Protein AF-A0AA35XWM4-F1 (afdb_monomer)

Secondary structure (DSSP, 8-state):
--SEEEEEEEEEEEEEE---TT-SEEEEEEEEEEEEEEEE-S----SPEEPEES-S---TT--S-EEEEEEEEEEEEGGGHHHHHHHHHSSS-EEEEEEEEPPTT---S-TTS-SS--TT--SEEEEEEE--HHHHHHHHHH-SSEEEEEE--HHHHHHHHHHHHHH---------------GGG-------GGG--TT-------------------------------

Mean predicted aligned error: 16.05 Å

Solvent-accessible surface area (backbone atoms only — not comparable to full-atom values): 15043 Å² total; per-residue (Å²): 128,74,59,19,38,33,36,29,34,36,42,30,36,31,57,40,80,42,103,46,101,89,40,71,58,46,83,42,81,72,49,75,46,79,63,62,66,47,82,35,88,73,82,65,88,86,65,68,38,68,42,42,63,73,62,96,71,86,50,94,80,66,91,70,76,58,41,27,36,38,78,51,63,33,80,45,46,49,91,50,20,58,42,41,46,50,28,67,69,39,99,71,30,43,36,36,39,36,32,32,69,57,65,90,84,64,86,82,71,75,95,80,74,70,100,76,62,78,86,77,58,59,66,41,28,44,60,48,56,43,56,39,62,68,66,49,49,61,45,63,74,67,65,74,52,51,76,45,80,40,78,52,50,67,74,60,36,57,49,50,50,55,48,25,72,73,48,43,69,88,72,80,84,73,78,80,75,78,77,79,70,80,71,80,83,61,88,67,79,81,66,70,79,84,72,76,58,98,77,80,84,82,82,83,86,87,86,88,84,89,83,87,84,90,82,84,86,89,88,83,91,81,83,88,83,90,82,88,88,133

pLDDT: mean 73.65, std 22.61, range [27.77, 97.12]

Sequence (230 aa):
MDKHILYGVRVILEKQPVDNPWIDHKWAVHDLLPLTHEAGSGEFPMGYVRLAPMHREHSAEQDGFALYMADTKIDLHHAEAEAYAENMQSSDPAIYVVLRPVDDDADDMDDDEGDAAAEGLADIMLVEVSLSPYTVQDYEDCGEDQIIKMPLTGRMAEFVETFVETYFKPEKFIKRKRDRAMIDEKENRGGDQRIKGPGAKSPGAKSSGNKSPDNKSPGNNSQGLKKHYH

Foldseek 3Di:
DQQKKKWKKKWKKWWAADPDPPDGTDIDTPDIGTDDIDRDNLDDPQDWWWWAFPDPDPPVPPPDTRMTMTMDIEIDGLVCLVQLVVLLVDPFNWWKWKKAFDDPPCPPDDPPPDDPPPPSTDRMTTNDTYRGPVVVVVVVVVVRIDIDTDGCDDPNVVVSVVSSVVRPDDDDDDPDDPDPPVPVPDPPPPDDPVVPDPDDDDDDDDDDDDDDDDDDDDDDDDDDDDDDDD

Nearest PDB structures (foldseek):
  4ll4-assembly1_A  TM=3.559E-01  e=2.973E+00  Homo sapiens
  4ll1-assembly1_A  TM=4.519E-01  e=7.494E+00  Homo sapiens
  8j8v-assembly1_F  TM=2.349E-01  e=5.298E+00  Bos taurus
  4j2q-assembly1_B  TM=1.820E-01  e=3.536E+00  Bos taurus

Structure (mmCIF, N/CA/C/O backbone):
data_AF-A0AA35XWM4-F1
#
_entry.id   AF-A0AA35XWM4-F1
#
loop_
_atom_site.group_PDB
_atom_site.id
_atom_site.type_symbol
_atom_site.label_atom_id
_atom_site.label_alt_id
_atom_site.label_comp_id
_atom_site.label_asym_id
_atom_site.label_entity_id
_atom_site.label_seq_id
_atom_site.pdbx_PDB_ins_code
_atom_site.Cartn_x
_atom_site.Cartn_y
_atom_site.Cartn_z
_atom_site.occupancy
_atom_site.B_iso_or_equiv
_atom_site.auth_seq_id
_atom_site.auth_comp_id
_atom_site.auth_asym_id
_atom_site.auth_atom_id
_atom_site.pdbx_PDB_model_num
ATOM 1 N N . MET A 1 1 ? 0.306 11.619 24.022 1.00 58.00 1 MET A N 1
ATOM 2 C CA . MET A 1 1 ? -0.070 10.405 23.279 1.00 58.00 1 MET A CA 1
ATOM 3 C C . MET A 1 1 ? 0.243 10.743 21.850 1.00 58.00 1 MET A C 1
ATOM 5 O O . MET A 1 1 ? -0.323 11.715 21.354 1.00 58.00 1 MET A O 1
ATOM 9 N N . ASP A 1 2 ? 1.247 10.085 21.292 1.00 64.50 2 ASP A N 1
ATOM 10 C CA . ASP A 1 2 ? 1.709 10.390 19.943 1.00 64.50 2 ASP A CA 1
ATOM 11 C C . ASP A 1 2 ? 0.570 10.075 18.980 1.00 64.50 2 ASP A C 1
ATOM 13 O O . ASP A 1 2 ? -0.093 9.043 19.099 1.00 64.50 2 ASP A O 1
ATOM 17 N N . LYS A 1 3 ? 0.235 11.055 18.141 1.00 83.44 3 LYS A N 1
ATOM 18 C CA . LYS A 1 3 ? -0.969 10.997 17.305 1.00 83.44 3 LYS A CA 1
ATOM 19 C C . LYS A 1 3 ? -0.796 10.061 16.111 1.00 83.44 3 LYS A C 1
ATOM 21 O O . LYS A 1 3 ? -1.806 9.572 15.606 1.00 83.44 3 LYS A O 1
ATOM 26 N N . HIS A 1 4 ? 0.456 9.850 15.720 1.00 88.62 4 HIS A N 1
ATOM 27 C CA . HIS A 1 4 ? 0.887 9.118 14.544 1.00 88.62 4 HIS A CA 1
ATOM 28 C C . HIS A 1 4 ? 1.825 7.984 14.952 1.00 88.62 4 HIS A C 1
ATOM 30 O O . HIS A 1 4 ? 2.688 8.152 15.825 1.00 88.62 4 HIS A O 1
ATOM 36 N N . ILE A 1 5 ? 1.683 6.845 14.288 1.00 91.25 5 ILE A N 1
ATOM 37 C CA . ILE A 1 5 ? 2.681 5.780 14.297 1.00 91.25 5 ILE A CA 1
ATOM 38 C C . ILE A 1 5 ? 3.157 5.605 12.864 1.00 91.25 5 ILE A C 1
ATOM 40 O O . ILE A 1 5 ? 2.358 5.339 11.972 1.00 91.25 5 ILE A O 1
ATOM 44 N N . LEU A 1 6 ? 4.461 5.753 12.655 1.00 91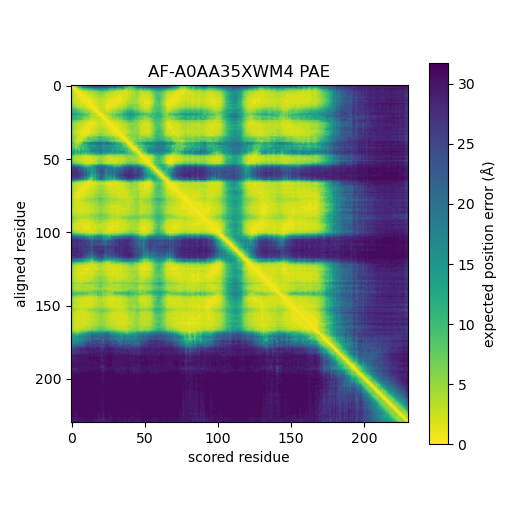.62 6 LEU A N 1
ATOM 45 C CA . LEU A 1 6 ? 5.074 5.586 11.347 1.00 91.62 6 LEU A CA 1
ATOM 46 C C . LEU A 1 6 ? 5.611 4.165 11.238 1.00 91.62 6 LEU A C 1
ATOM 48 O O . LEU A 1 6 ? 6.477 3.778 12.023 1.00 91.62 6 LEU A O 1
ATOM 52 N N . TYR A 1 7 ? 5.137 3.394 10.264 1.00 92.88 7 TYR A N 1
ATOM 53 C CA . TYR A 1 7 ? 5.643 2.053 9.988 1.00 92.88 7 TYR A CA 1
ATOM 54 C C . TYR A 1 7 ? 6.489 2.062 8.715 1.00 92.88 7 TYR A C 1
ATOM 56 O O . TYR A 1 7 ? 5.964 2.163 7.612 1.00 92.88 7 TYR A O 1
ATOM 64 N N . GLY A 1 8 ? 7.812 1.949 8.860 1.00 93.56 8 GLY A N 1
ATOM 65 C CA . GLY A 1 8 ? 8.711 1.780 7.724 1.00 93.56 8 GLY A CA 1
ATOM 66 C C . GLY A 1 8 ? 8.428 0.493 6.951 1.00 93.56 8 GLY A C 1
ATOM 67 O O . GLY A 1 8 ? 8.297 -0.581 7.543 1.00 93.56 8 GLY A O 1
ATOM 68 N N . VAL A 1 9 ? 8.391 0.599 5.629 1.00 94.88 9 VAL A N 1
ATOM 69 C CA . VAL A 1 9 ? 8.202 -0.511 4.695 1.00 94.88 9 VAL A CA 1
ATOM 70 C C . VAL A 1 9 ? 9.134 -0.348 3.499 1.00 94.88 9 VAL A C 1
ATOM 72 O O . VAL A 1 9 ? 9.451 0.767 3.085 1.00 94.88 9 VAL A O 1
ATOM 75 N N . ARG A 1 10 ? 9.561 -1.473 2.932 1.00 95.31 10 ARG A N 1
ATOM 76 C CA . ARG A 1 10 ? 10.256 -1.529 1.646 1.00 95.31 10 ARG A CA 1
ATOM 77 C C . ARG A 1 10 ? 9.353 -2.205 0.635 1.00 95.31 10 ARG A C 1
ATOM 79 O O . ARG A 1 10 ? 8.980 -3.360 0.828 1.00 95.31 10 ARG A O 1
ATOM 86 N N . VAL A 1 11 ? 9.033 -1.502 -0.440 1.00 95.75 11 VAL A N 1
ATOM 87 C CA . VAL A 1 11 ? 8.271 -2.048 -1.562 1.00 95.75 11 VAL A CA 1
ATOM 88 C C . VAL A 1 11 ? 9.258 -2.525 -2.617 1.00 95.75 11 VAL A C 1
ATOM 90 O O . VAL A 1 11 ? 10.155 -1.775 -3.003 1.00 95.75 11 VAL A O 1
ATOM 93 N N . ILE A 1 12 ? 9.104 -3.769 -3.065 1.00 95.12 12 ILE A N 1
ATOM 94 C CA . ILE A 1 12 ? 9.837 -4.339 -4.193 1.00 95.12 12 ILE A CA 1
ATOM 95 C C . ILE A 1 12 ? 8.878 -4.410 -5.375 1.00 95.12 12 ILE A C 1
ATOM 97 O O . ILE A 1 12 ? 7.816 -5.029 -5.298 1.00 95.12 12 ILE A O 1
ATOM 101 N N . LEU A 1 13 ? 9.262 -3.766 -6.467 1.00 94.50 13 LEU A N 1
ATOM 102 C CA . LEU A 1 13 ? 8.481 -3.640 -7.688 1.00 94.50 13 LEU A CA 1
ATOM 103 C C . LEU A 1 13 ? 9.189 -4.358 -8.829 1.00 94.50 13 LEU A C 1
ATOM 105 O O . LEU A 1 13 ? 10.414 -4.370 -8.914 1.00 94.50 13 LEU A O 1
ATOM 109 N N . GLU A 1 14 ? 8.402 -4.944 -9.715 1.00 92.00 14 GLU A N 1
ATOM 110 C CA . GLU A 1 14 ? 8.865 -5.683 -10.877 1.00 92.00 14 GLU A CA 1
ATOM 111 C C . GLU A 1 14 ? 8.284 -5.047 -12.138 1.00 92.00 14 GLU A C 1
ATOM 113 O O . GLU A 1 14 ? 7.061 -4.930 -12.279 1.00 92.00 14 GLU A O 1
ATOM 118 N N . LYS A 1 15 ? 9.166 -4.655 -13.061 1.00 89.69 15 LYS A N 1
ATOM 119 C CA . LYS A 1 15 ? 8.789 -4.228 -14.409 1.00 89.69 15 LYS A CA 1
ATOM 120 C C . LYS A 1 15 ? 8.629 -5.475 -15.280 1.00 89.69 15 LYS A C 1
ATOM 122 O O . LYS A 1 15 ? 9.612 -6.111 -15.663 1.00 89.69 15 LYS A O 1
ATOM 127 N N . GLN A 1 16 ? 7.380 -5.855 -15.541 1.00 88.38 16 GLN A N 1
ATOM 128 C CA . GLN A 1 16 ? 7.019 -7.073 -16.269 1.00 88.38 16 GLN A CA 1
ATOM 129 C C . GLN A 1 16 ? 6.751 -6.757 -17.743 1.00 88.38 16 GLN A C 1
ATOM 131 O O . GLN A 1 16 ? 5.877 -5.928 -18.008 1.00 88.38 16 GLN A O 1
ATOM 136 N N . PRO A 1 17 ? 7.420 -7.421 -18.704 1.00 85.50 17 PRO A N 1
ATOM 137 C CA . PRO A 1 17 ? 7.092 -7.253 -20.113 1.00 85.50 17 PRO A CA 1
ATOM 138 C C . PRO A 1 17 ? 5.664 -7.737 -20.379 1.00 85.50 17 PRO A C 1
ATOM 140 O O . PRO A 1 17 ? 5.201 -8.724 -19.794 1.00 85.50 17 PRO A O 1
ATOM 143 N N . VAL A 1 18 ? 4.959 -7.043 -21.266 1.00 87.19 18 VAL A N 1
ATOM 144 C CA . VAL A 1 18 ? 3.599 -7.411 -21.669 1.00 87.19 18 VAL A CA 1
ATOM 145 C C . VAL A 1 18 ? 3.597 -7.728 -23.157 1.00 87.19 18 VAL A C 1
ATOM 147 O O . VAL A 1 18 ? 4.076 -6.948 -23.971 1.00 87.19 18 VAL A O 1
ATOM 150 N N . ASP A 1 19 ? 3.023 -8.873 -23.525 1.00 87.19 19 ASP A N 1
ATOM 151 C CA . ASP A 1 19 ? 2.767 -9.208 -24.929 1.00 87.19 19 ASP A CA 1
ATOM 152 C C . ASP A 1 19 ? 1.529 -8.436 -25.422 1.00 87.19 19 ASP A C 1
ATOM 154 O O . ASP A 1 19 ? 0.412 -8.958 -25.482 1.00 87.19 19 ASP A O 1
ATOM 158 N N . ASN A 1 20 ? 1.702 -7.132 -25.658 1.00 88.19 20 ASN A N 1
ATOM 159 C CA . ASN A 1 20 ? 0.667 -6.228 -26.152 1.00 88.19 20 ASN A CA 1
ATOM 160 C C . ASN A 1 20 ? 1.291 -5.177 -27.091 1.00 88.19 20 ASN A C 1
ATOM 162 O O . ASN A 1 20 ? 2.284 -4.553 -26.733 1.00 88.19 20 ASN A O 1
ATOM 166 N N . PRO A 1 21 ? 0.702 -4.908 -28.271 1.00 86.69 21 PRO A N 1
ATOM 167 C CA . PRO A 1 21 ? 1.207 -3.884 -29.190 1.00 86.69 21 PRO A CA 1
ATOM 168 C C . PRO A 1 21 ? 1.181 -2.436 -28.662 1.00 86.69 21 PRO A C 1
ATOM 170 O O . PRO A 1 21 ? 1.802 -1.578 -29.282 1.00 86.69 21 PRO A O 1
ATOM 173 N N . TRP A 1 22 ? 0.452 -2.141 -27.580 1.00 88.25 22 TRP A N 1
ATOM 174 C CA . TRP A 1 22 ? 0.250 -0.772 -27.072 1.00 88.25 22 TRP A CA 1
ATOM 175 C C . TRP A 1 22 ? 0.873 -0.505 -25.701 1.00 88.25 22 TRP A C 1
ATOM 177 O O . TRP A 1 22 ? 0.874 0.636 -25.253 1.00 88.25 22 TRP A O 1
ATOM 187 N N . ILE A 1 23 ? 1.325 -1.554 -25.016 1.00 84.19 23 ILE A N 1
ATOM 188 C CA . ILE A 1 23 ? 1.869 -1.491 -23.660 1.00 84.19 23 ILE A CA 1
ATOM 189 C C . ILE A 1 23 ? 3.106 -2.376 -23.668 1.00 84.19 23 ILE A C 1
ATOM 191 O O . ILE A 1 23 ? 2.993 -3.581 -23.878 1.00 84.19 23 ILE A O 1
ATOM 195 N N . ASP A 1 24 ? 4.269 -1.777 -23.462 1.00 82.75 24 ASP A N 1
ATOM 196 C CA . ASP A 1 24 ? 5.562 -2.457 -23.447 1.00 82.75 24 ASP A CA 1
ATOM 197 C C . ASP A 1 24 ? 5.780 -3.235 -22.139 1.00 82.75 24 ASP A C 1
ATOM 199 O O . ASP A 1 24 ? 6.317 -4.347 -22.140 1.00 82.75 24 ASP A O 1
ATOM 203 N N . HIS A 1 25 ? 5.310 -2.684 -21.021 1.00 87.25 25 HIS A N 1
ATOM 204 C CA . HIS A 1 25 ? 5.445 -3.298 -19.712 1.00 87.25 25 HIS A CA 1
ATOM 205 C C . HIS A 1 25 ? 4.306 -2.919 -18.759 1.00 87.25 25 HIS A C 1
ATOM 207 O O . HIS A 1 25 ? 3.534 -1.992 -18.982 1.00 87.25 25 HIS A O 1
ATOM 213 N N . LYS A 1 26 ? 4.215 -3.650 -17.651 1.00 90.31 26 LYS A N 1
ATOM 214 C CA . LYS A 1 26 ? 3.379 -3.302 -16.503 1.00 90.31 26 LYS A CA 1
ATOM 215 C C . LYS A 1 26 ? 4.205 -3.381 -15.230 1.00 90.31 26 LYS A C 1
ATOM 217 O O . LYS A 1 26 ? 5.096 -4.223 -15.113 1.00 90.31 26 LYS A O 1
ATOM 222 N N . TRP A 1 27 ? 3.852 -2.558 -14.256 1.00 92.38 27 TRP A N 1
ATOM 223 C CA . TRP A 1 27 ? 4.425 -2.630 -12.922 1.00 92.38 27 TRP A CA 1
ATOM 224 C C . TRP A 1 27 ? 3.590 -3.538 -12.027 1.00 92.38 27 TRP A C 1
ATOM 226 O O . TRP A 1 27 ? 2.362 -3.422 -11.974 1.00 92.38 27 TRP A O 1
ATOM 236 N N . ALA A 1 28 ? 4.261 -4.451 -11.332 1.00 93.50 28 ALA A N 1
ATOM 237 C CA . ALA A 1 28 ? 3.669 -5.318 -10.324 1.00 93.50 28 ALA A CA 1
ATOM 238 C C . ALA A 1 28 ? 4.445 -5.196 -9.010 1.00 93.50 28 ALA A C 1
ATOM 240 O O . ALA A 1 28 ? 5.668 -5.067 -9.014 1.00 93.50 28 ALA A O 1
ATOM 241 N N . VAL A 1 29 ? 3.745 -5.263 -7.877 1.00 95.25 29 VAL A N 1
ATOM 242 C CA . VAL A 1 29 ? 4.405 -5.416 -6.576 1.00 95.25 29 VAL A CA 1
ATOM 243 C C . VAL A 1 29 ? 4.855 -6.867 -6.455 1.00 95.25 29 VAL A C 1
ATOM 245 O O . VAL A 1 29 ? 4.030 -7.778 -6.487 1.00 95.25 29 VAL A O 1
ATOM 248 N N . HIS A 1 30 ? 6.164 -7.067 -6.339 1.00 94.12 30 HIS A N 1
ATOM 249 C CA . HIS A 1 30 ? 6.764 -8.378 -6.123 1.00 94.12 30 HIS A CA 1
ATOM 250 C C . HIS A 1 30 ? 6.690 -8.769 -4.645 1.00 94.12 30 HIS A C 1
ATOM 252 O O . HIS A 1 30 ? 6.296 -9.885 -4.316 1.00 94.12 30 HIS A O 1
ATOM 258 N N . ASP A 1 31 ? 7.053 -7.839 -3.755 1.00 93.88 31 ASP A N 1
ATOM 259 C CA . ASP A 1 31 ? 7.009 -8.051 -2.308 1.00 93.88 31 ASP A CA 1
ATOM 260 C C . ASP A 1 31 ? 6.902 -6.720 -1.547 1.00 93.88 31 ASP A C 1
ATOM 262 O O . ASP A 1 31 ? 7.262 -5.654 -2.055 1.00 93.88 31 ASP A O 1
ATOM 266 N N . LEU A 1 32 ? 6.429 -6.788 -0.305 1.00 95.12 32 LEU A N 1
ATOM 267 C CA . LEU A 1 32 ? 6.399 -5.676 0.636 1.00 95.12 32 LEU A CA 1
ATOM 268 C C . LEU A 1 32 ? 6.975 -6.145 1.969 1.00 95.12 32 LEU A C 1
ATOM 270 O O . LEU A 1 32 ? 6.386 -6.959 2.680 1.00 95.12 32 LEU A O 1
ATOM 274 N N . LEU A 1 33 ? 8.129 -5.590 2.326 1.00 94.69 33 LEU A N 1
ATOM 275 C CA . LEU A 1 33 ? 8.880 -5.975 3.510 1.00 94.69 33 LEU A CA 1
ATOM 276 C C . LEU A 1 33 ? 8.633 -4.975 4.646 1.00 94.69 33 LEU A C 1
ATOM 278 O O . LEU A 1 33 ? 9.023 -3.808 4.530 1.00 94.69 33 LEU A O 1
ATOM 282 N N . PRO A 1 34 ? 8.044 -5.407 5.774 1.00 93.69 34 PRO A N 1
ATOM 283 C CA . PRO A 1 34 ? 7.908 -4.555 6.946 1.00 93.69 34 PRO A CA 1
ATOM 284 C C . PRO A 1 34 ? 9.275 -4.319 7.596 1.00 93.69 34 PRO A C 1
ATOM 286 O O . PRO A 1 34 ? 10.010 -5.270 7.877 1.00 93.69 34 PRO A O 1
ATOM 289 N N . LEU A 1 35 ? 9.602 -3.058 7.871 1.00 92.56 35 LEU A N 1
ATOM 290 C CA . LEU A 1 35 ? 10.830 -2.647 8.550 1.00 92.56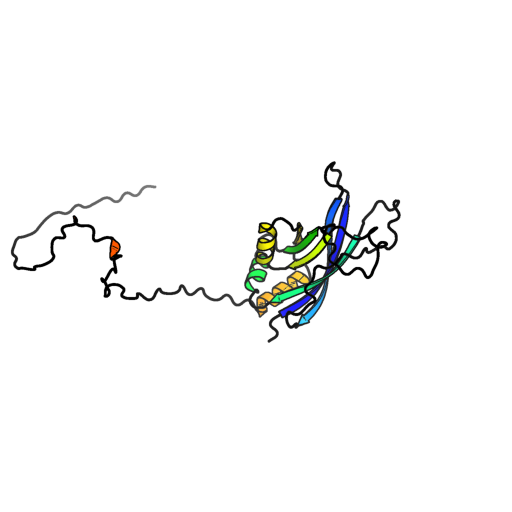 35 LEU A CA 1
ATOM 291 C C . LEU A 1 35 ? 10.534 -2.369 10.036 1.00 92.56 35 LEU A C 1
ATOM 293 O O . LEU A 1 35 ? 9.909 -3.181 10.724 1.00 92.56 35 LEU A O 1
ATOM 297 N N . THR A 1 36 ? 10.994 -1.229 10.546 1.00 89.62 36 THR A N 1
ATOM 298 C CA . THR A 1 36 ? 10.763 -0.774 11.920 1.00 89.62 36 THR A CA 1
ATOM 299 C C . THR A 1 36 ? 9.618 0.234 11.944 1.00 89.62 36 THR A C 1
ATOM 301 O O . THR A 1 36 ? 9.518 1.070 11.046 1.00 89.62 36 THR A O 1
ATOM 304 N N . HIS A 1 37 ? 8.781 0.183 12.982 1.00 86.19 37 HIS A N 1
ATOM 305 C CA . HIS A 1 37 ? 7.832 1.252 13.284 1.00 86.19 37 HIS A CA 1
ATOM 306 C C . HIS A 1 37 ? 8.303 2.082 14.479 1.00 86.19 37 HIS A C 1
ATOM 308 O O . HIS A 1 37 ? 8.945 1.568 15.396 1.00 86.19 37 HIS A O 1
ATOM 314 N N . GLU A 1 38 ? 7.960 3.363 14.474 1.00 87.31 38 GLU A N 1
ATOM 315 C CA . GLU A 1 38 ? 8.277 4.310 15.537 1.00 87.31 38 GLU A CA 1
ATOM 316 C C . GLU A 1 38 ? 7.100 5.260 15.778 1.00 87.31 38 GLU A C 1
ATOM 318 O O . GLU A 1 38 ? 6.310 5.548 14.875 1.00 87.31 38 GLU A O 1
ATOM 323 N N . ALA A 1 39 ? 6.968 5.747 17.011 1.00 85.12 39 ALA A N 1
ATOM 324 C CA . ALA A 1 39 ? 6.054 6.846 17.290 1.00 85.12 39 ALA A CA 1
ATOM 325 C C . ALA A 1 39 ? 6.581 8.107 16.593 1.00 85.12 39 ALA A C 1
ATOM 327 O O . ALA A 1 39 ? 7.761 8.439 16.723 1.00 85.12 39 ALA A O 1
ATOM 328 N N . GLY A 1 40 ? 5.716 8.792 15.848 1.00 76.44 40 GLY A N 1
ATOM 329 C CA . GLY A 1 40 ? 6.099 9.935 15.025 1.00 76.44 40 GLY A CA 1
ATOM 330 C C . GLY A 1 40 ? 5.222 11.158 15.261 1.00 76.44 40 GLY A C 1
ATOM 331 O O . GLY A 1 40 ? 4.161 11.094 15.886 1.00 76.44 40 GLY A O 1
ATOM 332 N N . SER A 1 41 ? 5.667 12.295 14.732 1.00 70.31 41 SER A N 1
ATOM 333 C CA . SER A 1 41 ? 4.887 13.537 14.681 1.00 70.31 41 SER A CA 1
ATOM 334 C C . SER A 1 41 ? 3.933 13.606 13.482 1.00 70.31 41 SER A C 1
ATOM 336 O O . SER A 1 41 ? 3.170 14.563 13.400 1.00 70.31 41 SER A O 1
ATOM 338 N N . GLY A 1 42 ? 3.979 12.622 12.574 1.00 68.50 42 GLY A N 1
ATOM 339 C CA . GLY A 1 42 ? 3.370 12.696 11.238 1.00 68.50 42 GLY A CA 1
ATOM 340 C C . GLY A 1 42 ? 4.264 13.412 10.215 1.00 68.50 42 GLY A C 1
ATOM 341 O O . GLY A 1 42 ? 3.946 13.458 9.035 1.00 68.50 42 GLY A O 1
ATOM 342 N N . GLU A 1 43 ? 5.413 13.949 10.641 1.00 67.19 43 GLU A N 1
ATOM 343 C CA . GLU A 1 43 ? 6.398 14.549 9.740 1.00 67.19 43 GLU A CA 1
ATOM 344 C C . GLU A 1 43 ? 7.360 13.465 9.238 1.00 67.19 43 GLU A C 1
ATOM 346 O O . GLU A 1 43 ? 8.296 13.050 9.925 1.00 67.19 43 GLU A O 1
ATOM 351 N N . PHE A 1 44 ? 7.123 12.993 8.023 1.00 65.31 44 PHE A N 1
ATOM 352 C CA . PHE A 1 44 ? 8.082 12.235 7.224 1.00 65.31 44 PHE A CA 1
ATOM 353 C C . PHE A 1 44 ? 8.317 12.993 5.911 1.00 65.31 44 PHE A C 1
ATOM 355 O O . PHE A 1 44 ? 7.563 13.926 5.621 1.00 65.31 44 PHE A O 1
ATOM 362 N N . PRO A 1 45 ? 9.381 12.687 5.144 1.00 59.31 45 PRO A N 1
ATOM 363 C CA . PRO A 1 45 ? 9.620 13.355 3.873 1.00 59.31 45 PRO A CA 1
ATOM 364 C C . PRO A 1 45 ? 8.386 13.203 2.981 1.00 59.31 45 PRO A C 1
ATOM 366 O O . PRO A 1 45 ? 8.097 12.114 2.494 1.00 59.31 45 PRO A O 1
ATOM 369 N N . MET A 1 46 ? 7.640 14.295 2.826 1.00 53.66 46 MET A N 1
ATOM 370 C CA . MET A 1 46 ? 6.528 14.378 1.894 1.00 53.66 46 MET A CA 1
ATOM 371 C C . MET A 1 46 ? 7.143 14.515 0.513 1.00 53.66 46 MET A C 1
ATOM 373 O O . MET A 1 46 ? 7.837 15.489 0.224 1.00 53.66 46 MET A O 1
ATOM 377 N N . GLY A 1 47 ? 6.940 13.507 -0.314 1.00 62.34 47 GLY A N 1
ATOM 378 C CA . GLY A 1 47 ? 7.530 13.457 -1.634 1.00 62.34 47 GLY A CA 1
ATOM 379 C C . GLY A 1 47 ? 7.400 12.061 -2.196 1.00 62.34 47 GLY A C 1
ATOM 380 O O . GLY A 1 47 ? 7.509 11.066 -1.482 1.00 62.34 47 GLY A O 1
ATOM 381 N N . TYR A 1 48 ? 7.148 12.004 -3.489 1.00 82.81 48 TYR A N 1
ATOM 382 C CA . TYR A 1 48 ? 7.103 10.757 -4.216 1.00 82.81 48 TYR A CA 1
ATOM 383 C C . TYR A 1 48 ? 8.488 10.092 -4.214 1.00 82.81 48 TYR A C 1
ATOM 385 O O . TYR A 1 48 ? 9.505 10.743 -4.464 1.00 82.81 48 TYR A O 1
ATOM 393 N N . VAL A 1 49 ? 8.539 8.790 -3.945 1.00 87.38 49 VAL A N 1
ATOM 394 C CA . VAL A 1 49 ? 9.791 8.038 -3.835 1.00 87.38 49 VAL A CA 1
ATOM 395 C C . VAL A 1 49 ? 10.162 7.469 -5.204 1.00 87.38 49 VAL A C 1
ATOM 397 O O . VAL A 1 49 ? 9.439 6.646 -5.771 1.00 87.38 49 VAL A O 1
ATOM 400 N N . ARG A 1 50 ? 11.308 7.901 -5.744 1.00 88.75 50 ARG A N 1
ATOM 401 C CA . ARG A 1 50 ? 11.902 7.306 -6.952 1.00 88.75 50 ARG A CA 1
ATOM 402 C C . ARG A 1 50 ? 12.302 5.859 -6.677 1.00 88.75 50 ARG A C 1
ATOM 404 O O . ARG A 1 50 ? 12.849 5.551 -5.617 1.00 88.75 50 ARG A O 1
ATOM 411 N N . LEU A 1 51 ? 12.051 4.980 -7.641 1.00 89.56 51 LEU A N 1
ATOM 412 C CA . LEU A 1 51 ? 12.423 3.577 -7.517 1.00 89.56 51 LEU A CA 1
ATOM 413 C C . LEU A 1 51 ? 13.906 3.390 -7.848 1.00 89.56 51 LEU A C 1
ATOM 415 O O . LEU A 1 51 ? 14.366 3.800 -8.913 1.00 89.56 51 LEU A O 1
ATOM 419 N N . ALA A 1 52 ? 14.647 2.738 -6.956 1.00 88.06 52 ALA A N 1
ATOM 420 C CA . ALA A 1 52 ? 16.047 2.398 -7.185 1.00 88.06 52 ALA A CA 1
ATOM 421 C C . ALA A 1 52 ? 16.162 0.982 -7.779 1.00 88.06 52 ALA A C 1
ATOM 423 O O . ALA A 1 52 ? 15.574 0.052 -7.216 1.00 88.06 52 ALA A O 1
ATOM 424 N N . PRO A 1 53 ? 16.920 0.770 -8.870 1.00 87.75 53 PRO A N 1
ATOM 425 C CA . PRO A 1 53 ? 17.130 -0.566 -9.420 1.00 87.75 53 PRO A CA 1
ATOM 426 C C . PRO A 1 53 ? 17.909 -1.441 -8.428 1.00 87.75 53 PRO A C 1
ATOM 428 O O . PRO A 1 53 ? 18.893 -1.009 -7.824 1.00 87.75 53 PRO A O 1
ATOM 431 N N . MET A 1 54 ? 17.484 -2.695 -8.256 1.00 85.38 54 MET A N 1
ATOM 432 C CA . MET A 1 54 ? 18.128 -3.631 -7.320 1.00 85.38 54 MET A CA 1
ATOM 433 C C . MET A 1 54 ? 19.386 -4.306 -7.890 1.00 85.38 54 MET A C 1
ATOM 435 O O . MET A 1 54 ? 20.153 -4.912 -7.142 1.00 85.38 54 MET A O 1
ATOM 439 N N . HIS A 1 55 ? 19.622 -4.201 -9.197 1.00 75.06 55 HIS A N 1
ATOM 440 C CA . HIS A 1 55 ? 20.798 -4.730 -9.886 1.00 75.06 55 HIS A CA 1
ATOM 441 C C . HIS A 1 55 ? 21.442 -3.619 -10.722 1.00 75.06 55 HIS A C 1
ATOM 443 O O . HIS A 1 55 ? 20.761 -2.798 -11.326 1.00 75.06 55 HIS A O 1
ATOM 449 N N . ARG A 1 56 ? 22.779 -3.565 -10.704 1.00 56.22 56 ARG A N 1
ATOM 450 C CA . ARG A 1 56 ? 23.564 -2.468 -11.298 1.00 56.22 56 ARG A CA 1
ATOM 451 C C . ARG A 1 56 ? 23.793 -2.627 -12.803 1.00 56.22 56 ARG A C 1
ATOM 453 O O . ARG A 1 56 ? 24.157 -1.666 -13.465 1.00 56.22 56 ARG A O 1
ATOM 460 N N . GLU A 1 57 ? 23.623 -3.841 -13.318 1.00 53.56 57 GLU A N 1
ATOM 461 C CA . GLU A 1 57 ? 23.878 -4.198 -14.710 1.00 53.56 57 GLU A CA 1
ATOM 462 C C . GLU A 1 57 ? 22.600 -4.788 -15.307 1.00 53.56 57 GLU A C 1
ATOM 464 O O . GLU A 1 57 ? 22.324 -5.978 -15.162 1.00 53.56 57 GLU A O 1
ATOM 469 N N . HIS A 1 58 ? 21.823 -3.954 -15.997 1.00 50.75 58 HIS A N 1
ATOM 470 C CA . HIS A 1 58 ? 20.876 -4.425 -17.003 1.00 50.75 58 HIS A CA 1
ATOM 471 C C . HIS A 1 58 ? 21.686 -4.968 -18.191 1.00 50.75 58 HIS A C 1
ATOM 473 O O . HIS A 1 58 ? 21.840 -4.311 -19.218 1.00 50.75 58 HIS A O 1
ATOM 479 N N . SER A 1 59 ? 22.279 -6.157 -18.056 1.00 46.38 59 SER A N 1
ATOM 480 C CA . SER A 1 59 ? 22.718 -6.878 -19.248 1.00 46.38 59 SER A CA 1
ATOM 481 C C . SER A 1 59 ? 21.460 -7.282 -20.007 1.00 46.38 59 SER A C 1
ATOM 483 O O . SER A 1 59 ? 20.614 -7.987 -19.457 1.00 46.38 59 SER A O 1
ATOM 485 N N . ALA A 1 60 ? 21.351 -6.863 -21.267 1.00 46.69 60 ALA A N 1
ATOM 486 C CA . ALA A 1 60 ? 20.255 -7.222 -22.169 1.00 46.69 60 ALA A CA 1
ATOM 487 C C . ALA A 1 60 ? 20.059 -8.750 -22.338 1.00 46.69 60 ALA A C 1
ATOM 489 O O . ALA A 1 60 ? 19.077 -9.177 -22.935 1.00 46.69 60 ALA A O 1
ATOM 490 N N . GLU A 1 61 ? 20.979 -9.573 -21.818 1.00 44.28 61 GLU A N 1
ATOM 491 C CA . GLU A 1 61 ? 20.917 -11.039 -21.818 1.00 44.28 61 GLU A CA 1
ATOM 492 C C . GLU A 1 61 ? 20.275 -11.655 -20.557 1.00 44.28 61 GLU A C 1
ATOM 494 O O . GLU A 1 61 ? 20.057 -12.868 -20.529 1.00 44.28 61 GLU A O 1
ATOM 499 N N . GLN A 1 62 ? 19.964 -10.880 -19.509 1.00 50.25 62 GLN A N 1
ATOM 500 C CA . GLN A 1 62 ? 19.213 -11.402 -18.359 1.00 50.25 62 GLN A CA 1
ATOM 501 C C . GLN A 1 62 ? 17.708 -11.292 -18.610 1.00 50.25 62 GLN A C 1
ATOM 503 O O . GLN A 1 62 ? 17.058 -10.303 -18.288 1.00 50.25 62 GLN A O 1
ATOM 508 N N . ASP A 1 63 ? 17.172 -12.368 -19.176 1.00 50.44 63 ASP A N 1
ATOM 509 C CA . ASP A 1 63 ? 15.766 -12.626 -19.511 1.00 50.44 63 ASP A CA 1
ATOM 510 C C . ASP A 1 63 ? 14.838 -12.762 -18.276 1.00 50.44 63 ASP A C 1
ATOM 512 O O . ASP A 1 63 ? 13.920 -13.578 -18.252 1.00 50.44 63 ASP A O 1
ATOM 516 N N . GLY A 1 64 ? 15.082 -12.028 -17.186 1.00 52.28 64 GLY A N 1
ATOM 517 C CA . GLY A 1 64 ? 14.307 -12.233 -15.965 1.00 52.28 64 GLY A CA 1
ATOM 518 C C . GLY A 1 64 ? 14.503 -11.177 -14.891 1.00 52.28 64 GLY A C 1
ATOM 519 O O . GLY A 1 64 ? 15.453 -11.242 -14.121 1.00 52.28 64 GLY A O 1
ATOM 520 N N . PHE A 1 65 ? 13.496 -10.312 -14.777 1.00 59.09 65 PHE A N 1
ATOM 521 C CA . PHE A 1 65 ? 13.156 -9.497 -13.606 1.00 59.09 65 PHE A CA 1
ATOM 522 C C . PHE A 1 65 ? 13.966 -8.214 -13.414 1.00 59.09 65 PHE A C 1
ATOM 524 O O . PHE A 1 65 ? 14.906 -8.123 -12.624 1.00 59.09 65 PHE A O 1
ATOM 531 N N . ALA A 1 66 ? 13.482 -7.162 -14.074 1.00 82.44 66 ALA A N 1
ATOM 532 C CA . ALA A 1 66 ? 13.819 -5.790 -13.746 1.00 82.44 66 ALA A CA 1
ATOM 533 C C . ALA A 1 66 ? 13.177 -5.412 -12.391 1.00 82.44 66 ALA A C 1
ATOM 535 O O . ALA A 1 66 ? 12.052 -4.910 -12.339 1.00 82.44 66 ALA A O 1
ATOM 536 N N . LEU A 1 67 ? 13.864 -5.750 -11.291 1.00 89.50 67 LEU A N 1
ATOM 537 C CA . LEU A 1 67 ? 13.436 -5.451 -9.923 1.00 89.50 67 LEU A CA 1
ATOM 538 C C . LEU A 1 67 ? 13.938 -4.089 -9.448 1.00 89.50 67 LEU A C 1
ATOM 540 O O . LEU A 1 67 ? 15.119 -3.752 -9.588 1.00 89.50 67 LEU A O 1
ATOM 544 N N . TYR A 1 68 ? 13.043 -3.368 -8.788 1.00 92.19 68 TYR A N 1
ATOM 545 C CA . TYR A 1 68 ? 13.276 -2.063 -8.198 1.00 92.19 68 TYR A CA 1
ATOM 546 C C . TYR A 1 68 ? 12.796 -2.048 -6.751 1.00 92.19 68 TYR A C 1
ATOM 548 O O . TYR A 1 68 ? 11.932 -2.832 -6.360 1.00 92.19 68 TYR A O 1
ATOM 556 N N . MET A 1 69 ? 13.344 -1.143 -5.950 1.00 93.19 69 MET A N 1
ATOM 557 C CA . MET A 1 69 ? 12.959 -0.973 -4.556 1.00 93.19 69 MET A CA 1
ATOM 558 C C . MET A 1 69 ? 12.718 0.490 -4.198 1.00 93.19 69 MET A C 1
ATOM 560 O O . MET A 1 69 ? 13.400 1.387 -4.695 1.00 93.19 69 MET A O 1
ATOM 564 N N . ALA A 1 70 ? 11.778 0.706 -3.284 1.00 92.88 70 ALA A N 1
ATOM 565 C CA . ALA A 1 70 ? 11.518 1.992 -2.656 1.00 92.88 70 ALA A CA 1
ATOM 566 C C . ALA A 1 70 ? 11.245 1.798 -1.162 1.00 92.88 70 ALA A C 1
ATOM 568 O O . ALA A 1 70 ? 10.430 0.959 -0.771 1.00 92.88 70 ALA A O 1
ATOM 569 N N . ASP A 1 71 ? 11.926 2.588 -0.336 1.00 93.06 71 ASP A N 1
ATOM 570 C CA . ASP A 1 71 ? 11.698 2.631 1.106 1.00 93.06 71 ASP A CA 1
ATOM 571 C C . ASP A 1 71 ? 10.772 3.802 1.423 1.00 93.06 71 ASP A C 1
ATOM 573 O O . ASP A 1 71 ? 11.029 4.934 1.019 1.00 93.06 71 ASP A O 1
ATOM 577 N N . THR A 1 72 ? 9.700 3.534 2.161 1.00 92.31 72 THR A N 1
ATOM 578 C CA . THR A 1 72 ? 8.755 4.560 2.609 1.00 92.31 72 THR A CA 1
ATOM 579 C C . THR A 1 72 ? 8.241 4.249 4.013 1.00 92.31 72 THR A C 1
ATOM 581 O O . THR A 1 72 ? 8.604 3.239 4.622 1.00 92.31 72 THR A O 1
ATOM 584 N N . LYS A 1 73 ? 7.416 5.135 4.566 1.00 92.25 73 LYS A N 1
ATOM 585 C CA . LYS A 1 73 ? 6.724 4.929 5.837 1.00 92.25 73 LYS A CA 1
ATOM 586 C C . LYS A 1 73 ? 5.221 5.025 5.610 1.00 92.25 73 LYS A C 1
ATOM 588 O O . LYS A 1 73 ? 4.759 5.934 4.934 1.00 92.25 73 LYS A O 1
ATOM 593 N N . ILE A 1 74 ? 4.477 4.105 6.211 1.00 92.19 74 ILE A N 1
ATOM 594 C CA . ILE A 1 74 ? 3.024 4.194 6.333 1.00 92.19 74 ILE A CA 1
ATOM 595 C C . ILE A 1 74 ? 2.728 5.052 7.561 1.00 92.19 74 ILE A C 1
ATOM 597 O O . ILE A 1 74 ? 3.169 4.704 8.660 1.00 92.19 74 ILE A O 1
ATOM 601 N N . ASP A 1 75 ? 2.007 6.156 7.383 1.00 91.25 75 ASP A N 1
ATOM 602 C CA . ASP A 1 75 ? 1.549 6.994 8.489 1.00 91.25 75 ASP A CA 1
ATOM 603 C C . ASP A 1 75 ? 0.173 6.539 8.975 1.00 91.25 75 ASP A C 1
ATOM 605 O O . ASP A 1 75 ? -0.800 6.537 8.225 1.00 91.25 75 ASP A O 1
ATOM 609 N N . LEU A 1 76 ? 0.104 6.118 10.237 1.00 92.31 76 LEU A N 1
ATOM 610 C CA . LEU A 1 76 ? -1.127 5.669 10.871 1.00 92.31 76 LEU A CA 1
ATOM 611 C C . LEU A 1 76 ? -1.563 6.668 11.927 1.00 92.31 76 LEU A C 1
ATOM 613 O O . LEU A 1 76 ? -0.963 6.762 13.006 1.00 92.31 76 LEU A O 1
ATOM 617 N N . HIS A 1 77 ? -2.654 7.371 11.643 1.00 92.06 77 HIS A N 1
ATOM 618 C CA . HIS A 1 77 ? -3.224 8.347 12.553 1.00 92.06 77 HIS A CA 1
ATOM 619 C C . HIS A 1 77 ? -4.374 7.744 13.369 1.00 92.06 77 HIS A C 1
ATOM 621 O O . HIS A 1 77 ? -5.295 7.118 12.849 1.00 92.06 77 HIS A O 1
ATOM 627 N N . HIS A 1 78 ? -4.377 7.972 14.685 1.00 91.44 78 HIS A N 1
ATOM 628 C CA . HIS A 1 78 ? -5.397 7.406 15.584 1.00 91.44 78 HIS A CA 1
ATOM 629 C C . HIS A 1 78 ? -6.843 7.800 15.225 1.00 91.44 78 HIS A C 1
ATOM 631 O O . HIS A 1 78 ? -7.766 7.039 15.506 1.00 91.44 78 HIS A O 1
ATOM 637 N N . ALA A 1 79 ? -7.062 8.983 14.636 1.00 90.88 79 ALA A N 1
ATOM 638 C CA . ALA A 1 79 ? -8.404 9.419 14.234 1.00 90.88 79 ALA A CA 1
ATOM 639 C C . ALA A 1 79 ? -8.928 8.679 12.992 1.00 90.88 79 ALA A C 1
ATOM 641 O O . ALA A 1 79 ? -10.123 8.725 12.729 1.00 90.88 79 ALA A O 1
ATOM 642 N N . GLU A 1 80 ? -8.055 7.978 12.268 1.00 92.38 80 GLU A N 1
ATOM 643 C CA . GLU A 1 80 ? -8.394 7.166 11.095 1.00 92.38 80 GLU A CA 1
ATOM 644 C C . GLU A 1 80 ? -8.511 5.675 11.442 1.00 92.38 80 GLU A C 1
ATOM 646 O O . GLU A 1 80 ? -8.689 4.836 10.564 1.00 92.38 80 GLU A O 1
ATOM 651 N N . ALA A 1 81 ? -8.466 5.321 12.734 1.00 94.06 81 ALA A N 1
ATOM 652 C CA . ALA A 1 81 ? -8.538 3.932 13.185 1.00 94.06 81 ALA A CA 1
ATOM 653 C C . ALA A 1 81 ? -9.815 3.199 12.727 1.00 94.06 81 ALA A C 1
ATOM 655 O O . ALA A 1 81 ? -9.793 1.980 12.584 1.00 94.06 81 ALA A O 1
ATOM 656 N N . GLU A 1 82 ? -10.909 3.928 12.474 1.00 94.38 82 GLU A N 1
ATOM 657 C CA . GLU A 1 82 ? -12.125 3.377 11.859 1.00 94.38 82 GLU A CA 1
ATOM 658 C C . GLU A 1 82 ? -11.863 2.856 10.440 1.00 94.38 82 GLU A C 1
ATOM 660 O O . GLU A 1 82 ? -12.247 1.731 10.131 1.00 94.38 82 GLU A O 1
ATOM 665 N N . ALA A 1 83 ? -11.130 3.607 9.615 1.00 95.00 83 ALA A N 1
ATOM 666 C CA . ALA A 1 83 ? -10.799 3.211 8.247 1.00 95.00 83 ALA A CA 1
ATOM 667 C C . ALA A 1 83 ? -9.971 1.918 8.216 1.00 95.00 83 ALA A C 1
ATOM 669 O O . ALA A 1 83 ? -10.234 1.010 7.426 1.00 95.00 83 ALA A O 1
ATOM 670 N N . TYR A 1 84 ? -8.994 1.799 9.119 1.00 95.69 84 TYR A N 1
ATOM 671 C CA . TYR A 1 84 ? -8.169 0.594 9.223 1.00 95.69 84 TYR A CA 1
ATOM 672 C C . TYR A 1 84 ? -8.980 -0.606 9.740 1.00 95.69 84 TYR A C 1
ATOM 674 O O . TYR A 1 84 ? -8.779 -1.733 9.285 1.00 95.69 84 TYR A O 1
ATOM 682 N N . ALA A 1 85 ? -9.929 -0.375 10.656 1.00 95.81 85 ALA A N 1
ATOM 683 C CA . ALA A 1 85 ? -10.845 -1.408 11.135 1.00 95.81 85 ALA A CA 1
ATOM 684 C C . ALA A 1 85 ? -11.772 -1.914 10.018 1.00 95.81 85 ALA A C 1
ATOM 686 O O . ALA A 1 85 ? -11.992 -3.121 9.909 1.00 95.81 85 ALA A O 1
ATOM 687 N N . GLU A 1 86 ? -12.283 -1.015 9.174 1.00 95.56 86 GLU A N 1
ATOM 688 C CA . GLU A 1 86 ? -13.084 -1.384 8.005 1.00 95.56 86 GLU A CA 1
ATOM 689 C C . GLU A 1 86 ? -12.276 -2.194 6.991 1.00 95.56 86 GLU A C 1
ATOM 691 O O . GLU A 1 86 ? -12.767 -3.213 6.505 1.00 95.56 86 GLU A O 1
ATOM 696 N N . ASN A 1 87 ? -11.022 -1.812 6.729 1.00 96.62 87 ASN A N 1
ATOM 697 C CA . ASN A 1 87 ? -10.134 -2.582 5.859 1.00 96.62 87 ASN A CA 1
ATOM 698 C C . ASN A 1 87 ? -9.964 -4.027 6.358 1.00 96.62 87 ASN A C 1
ATOM 700 O O . ASN A 1 87 ? -10.124 -4.972 5.592 1.00 96.62 87 ASN A O 1
ATOM 704 N N . MET A 1 88 ? -9.718 -4.208 7.660 1.00 95.50 88 MET A N 1
ATOM 705 C CA . MET A 1 88 ? -9.571 -5.531 8.285 1.00 95.50 88 MET A CA 1
ATOM 706 C C . MET A 1 88 ? -10.853 -6.376 8.235 1.00 95.50 88 MET A C 1
ATOM 708 O O . MET A 1 88 ? -10.780 -7.602 8.188 1.00 95.50 88 MET A O 1
ATOM 712 N N . GLN A 1 89 ? -12.026 -5.739 8.270 1.00 95.12 89 GLN A N 1
ATOM 713 C CA . GLN A 1 89 ? -13.330 -6.414 8.217 1.00 95.12 89 GLN A CA 1
ATOM 714 C C . GLN A 1 89 ? -13.842 -6.633 6.787 1.00 95.12 89 GLN A C 1
ATOM 716 O O . GLN A 1 89 ? -14.863 -7.303 6.599 1.00 95.12 89 GLN A O 1
ATOM 721 N N . SER A 1 90 ? -13.154 -6.076 5.789 1.00 94.44 90 SER A N 1
ATOM 722 C CA . SER A 1 90 ? -13.439 -6.294 4.375 1.00 94.44 90 SER A CA 1
ATOM 723 C C . SER A 1 90 ? -13.348 -7.779 4.016 1.00 94.44 90 SER A C 1
ATOM 725 O O . SER A 1 90 ? -12.649 -8.565 4.655 1.00 94.44 90 SER A O 1
ATOM 727 N N . SER A 1 91 ? -14.028 -8.173 2.938 1.00 94.56 91 SER A N 1
ATOM 728 C CA . SER A 1 91 ? -13.854 -9.508 2.354 1.00 94.56 91 SER A CA 1
ATOM 729 C C . SER A 1 91 ? -12.450 -9.734 1.791 1.00 94.56 91 SER A C 1
ATOM 731 O O . SER A 1 91 ? -12.047 -10.884 1.638 1.00 94.56 91 SER A O 1
ATOM 733 N N . ASP A 1 92 ? -11.743 -8.651 1.464 1.00 94.62 92 ASP A N 1
ATOM 734 C CA . ASP A 1 92 ? -10.377 -8.669 0.940 1.00 94.62 92 ASP A CA 1
ATOM 735 C C . ASP A 1 92 ? -9.552 -7.550 1.606 1.00 94.62 92 ASP A C 1
ATOM 737 O O . ASP A 1 92 ? -9.456 -6.447 1.060 1.00 94.62 92 ASP A O 1
ATOM 741 N N . PRO A 1 93 ? -9.047 -7.769 2.838 1.00 97.00 93 PRO A N 1
ATOM 742 C CA . PRO A 1 93 ? -8.189 -6.809 3.522 1.00 97.00 93 PRO A CA 1
ATOM 743 C C . PRO A 1 93 ? -6.890 -6.604 2.746 1.00 97.00 93 PRO A C 1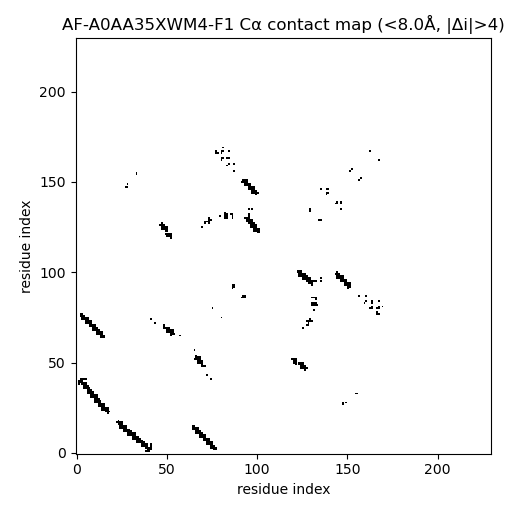
ATOM 745 O O . PRO A 1 93 ? -6.171 -7.568 2.464 1.00 97.00 93 PRO A O 1
ATOM 748 N N . ALA A 1 94 ? -6.564 -5.351 2.433 1.00 97.12 94 ALA A N 1
ATOM 749 C CA . ALA A 1 94 ? -5.463 -5.045 1.530 1.00 97.12 94 ALA A CA 1
ATOM 750 C C . ALA A 1 94 ? -4.534 -3.939 2.041 1.00 97.12 94 ALA A C 1
ATOM 752 O O . ALA A 1 94 ? -4.938 -3.011 2.737 1.00 97.12 94 ALA A O 1
ATOM 753 N N . ILE A 1 95 ? -3.269 -4.038 1.654 1.00 97.12 95 ILE A N 1
ATOM 754 C CA . ILE A 1 95 ? -2.301 -2.949 1.646 1.00 97.12 95 ILE A CA 1
ATOM 755 C C . ILE A 1 95 ? -2.345 -2.351 0.245 1.00 97.12 95 ILE A C 1
ATOM 757 O O . ILE A 1 95 ? -2.209 -3.071 -0.746 1.00 97.12 95 ILE A O 1
ATOM 761 N N . TYR A 1 96 ? -2.535 -1.045 0.160 1.00 96.19 96 TYR A N 1
ATOM 762 C CA . TYR A 1 96 ? -2.669 -0.344 -1.104 1.00 96.19 96 TYR A CA 1
ATOM 763 C C . TYR A 1 96 ? -1.359 0.347 -1.439 1.00 96.19 96 TYR A C 1
ATOM 765 O O . TYR A 1 96 ? -0.859 1.148 -0.654 1.00 96.19 96 TYR A O 1
ATOM 773 N N . VAL A 1 97 ? -0.800 0.021 -2.597 1.00 96.19 97 VAL A N 1
ATOM 774 C CA . VAL A 1 97 ? 0.401 0.658 -3.132 1.00 96.19 97 VAL A CA 1
ATOM 775 C C . VAL A 1 97 ? -0.032 1.552 -4.283 1.00 96.19 97 VAL A C 1
ATOM 777 O O . VAL A 1 97 ? -0.582 1.060 -5.269 1.00 96.19 97 VAL A O 1
ATOM 780 N N . VAL A 1 98 ? 0.198 2.853 -4.140 1.00 94.75 98 VAL A N 1
ATOM 781 C CA . VAL A 1 98 ? -0.147 3.869 -5.137 1.00 94.75 98 VAL A CA 1
ATOM 782 C C . VAL A 1 98 ? 1.118 4.245 -5.893 1.00 94.75 98 VAL A C 1
ATOM 784 O O . VAL A 1 98 ? 2.100 4.697 -5.297 1.00 94.75 98 VAL A O 1
ATOM 787 N N . LEU A 1 99 ? 1.104 4.030 -7.202 1.00 94.38 99 LEU A N 1
ATOM 788 C CA . LEU A 1 99 ? 2.202 4.333 -8.105 1.00 94.38 99 LEU A CA 1
ATOM 789 C C . LEU A 1 99 ? 1.751 5.372 -9.129 1.00 94.38 99 LEU A C 1
ATOM 791 O O . LEU A 1 99 ? 0.633 5.296 -9.636 1.00 94.38 99 LEU A O 1
ATOM 795 N N . ARG A 1 100 ? 2.639 6.300 -9.470 1.00 91.88 100 ARG A N 1
ATOM 796 C CA . ARG A 1 100 ? 2.366 7.365 -10.438 1.00 91.88 100 ARG A CA 1
ATOM 797 C C . ARG A 1 100 ? 3.379 7.332 -11.575 1.00 91.88 100 ARG A C 1
ATOM 799 O O . ARG A 1 100 ? 4.572 7.244 -11.277 1.00 91.88 100 ARG A O 1
ATOM 806 N N . PRO A 1 101 ? 2.948 7.391 -12.844 1.00 90.12 101 PRO A N 1
ATOM 807 C CA . PRO A 1 101 ? 3.864 7.592 -13.960 1.00 90.12 101 PRO A CA 1
ATOM 808 C C . PRO A 1 101 ? 4.695 8.863 -13.762 1.00 90.12 101 PRO A C 1
ATOM 810 O O . PRO A 1 101 ? 4.192 9.871 -13.270 1.00 90.12 101 PRO A O 1
ATOM 813 N N . VAL A 1 102 ? 5.976 8.812 -14.106 1.00 86.56 102 VAL A N 1
ATOM 814 C CA . VAL A 1 102 ? 6.809 10.015 -14.148 1.00 86.56 102 VAL A CA 1
ATOM 815 C C . VAL A 1 102 ? 6.478 10.747 -15.447 1.00 86.56 102 VAL A C 1
ATOM 817 O O . VAL A 1 102 ? 6.641 10.175 -16.519 1.00 86.56 102 VAL A O 1
ATOM 820 N N . ASP A 1 103 ? 6.011 11.992 -15.357 1.00 74.31 103 ASP A N 1
ATOM 821 C CA . ASP A 1 103 ? 5.858 12.834 -16.542 1.00 74.31 103 ASP A CA 1
ATOM 822 C C . ASP A 1 103 ? 7.245 13.282 -17.021 1.00 74.31 103 ASP A C 1
ATOM 824 O O . ASP A 1 103 ? 7.958 13.983 -16.299 1.00 74.31 103 ASP A O 1
ATOM 828 N N . ASP A 1 104 ? 7.615 12.893 -18.243 1.00 57.53 104 ASP A N 1
ATOM 829 C CA . ASP A 1 104 ? 8.874 13.296 -18.894 1.00 57.53 104 ASP A CA 1
ATOM 830 C C . ASP A 1 104 ? 8.965 14.821 -19.117 1.00 57.53 104 ASP A C 1
ATOM 832 O O . ASP A 1 104 ? 10.055 15.349 -19.306 1.00 57.53 104 ASP A O 1
ATOM 836 N N . ASP A 1 105 ? 7.836 15.539 -19.060 1.00 51.25 105 ASP A N 1
ATOM 837 C CA . ASP A 1 105 ? 7.753 16.999 -19.233 1.00 51.25 105 ASP A CA 1
ATOM 838 C C . ASP A 1 105 ? 8.028 17.789 -17.929 1.00 51.25 105 ASP A C 1
ATOM 840 O O . ASP A 1 105 ? 7.970 19.023 -17.918 1.00 51.25 105 ASP A O 1
ATOM 844 N N . ALA A 1 106 ? 8.291 17.112 -16.805 1.00 50.47 106 ALA A N 1
ATOM 845 C CA . ALA A 1 106 ? 8.592 17.753 -15.526 1.00 50.47 106 ALA A CA 1
ATOM 846 C C . ALA A 1 106 ? 10.084 18.130 -15.416 1.00 50.47 106 ALA A C 1
ATOM 848 O O . ALA A 1 106 ? 10.812 17.590 -14.582 1.00 50.47 106 ALA A O 1
ATOM 849 N N . ASP A 1 107 ? 10.504 19.118 -16.211 1.00 42.44 107 ASP A N 1
ATOM 850 C CA . ASP A 1 107 ? 11.812 19.809 -16.179 1.00 42.44 107 ASP A CA 1
ATOM 851 C C . ASP A 1 107 ? 12.099 20.576 -14.852 1.00 42.44 107 ASP A C 1
ATOM 853 O O . ASP A 1 107 ? 13.003 21.403 -14.782 1.00 42.44 107 ASP A O 1
ATOM 857 N N . ASP A 1 108 ? 11.342 20.341 -13.774 1.00 44.81 108 ASP A N 1
ATOM 858 C CA . ASP A 1 108 ? 11.383 21.135 -12.530 1.00 44.81 108 ASP A CA 1
ATOM 859 C C . ASP A 1 108 ? 12.103 20.432 -11.354 1.00 44.81 108 ASP A C 1
ATOM 861 O O . ASP A 1 108 ? 11.921 20.798 -10.190 1.00 44.81 108 ASP A O 1
ATOM 865 N N . MET A 1 109 ? 12.939 19.425 -11.622 1.00 50.84 109 MET A N 1
ATOM 866 C CA . MET A 1 109 ? 13.824 18.831 -10.609 1.00 50.84 109 MET A CA 1
ATOM 867 C C . MET A 1 109 ? 15.269 19.250 -10.886 1.00 50.84 109 MET A C 1
ATOM 869 O O . MET A 1 109 ? 15.933 18.624 -11.699 1.00 50.84 109 MET A O 1
ATOM 873 N N . ASP A 1 110 ? 15.699 20.323 -10.210 1.00 44.19 110 ASP A N 1
ATOM 874 C CA . ASP A 1 110 ? 17.061 20.875 -10.106 1.00 44.19 110 ASP A CA 1
ATOM 875 C C . ASP A 1 110 ? 18.137 20.241 -11.021 1.00 44.19 110 ASP A C 1
ATOM 877 O O . ASP A 1 110 ? 18.664 19.159 -10.748 1.00 44.19 110 ASP A O 1
ATOM 881 N N . ASP A 1 111 ? 18.522 21.001 -12.053 1.00 42.34 111 ASP A N 1
ATOM 882 C CA . ASP A 1 111 ? 19.637 20.800 -12.996 1.00 42.34 111 ASP A CA 1
ATOM 883 C C . ASP A 1 111 ? 21.043 20.710 -12.331 1.00 42.34 111 ASP A C 1
ATOM 885 O O . ASP A 1 111 ? 21.954 21.460 -12.695 1.00 42.34 111 ASP A O 1
ATOM 889 N N . ASP A 1 112 ? 21.278 19.826 -11.354 1.00 45.97 112 ASP A N 1
ATOM 890 C CA . ASP A 1 112 ? 22.626 19.620 -10.770 1.00 45.97 112 ASP A CA 1
ATOM 891 C C . ASP A 1 112 ? 23.175 18.189 -10.904 1.00 45.97 112 ASP A C 1
ATOM 893 O O . ASP A 1 112 ? 24.305 17.914 -10.501 1.00 45.97 112 ASP A O 1
ATOM 897 N N . GLU A 1 113 ? 22.453 17.275 -11.556 1.00 41.72 113 GLU A N 1
ATOM 898 C CA . GLU A 1 113 ? 22.992 15.956 -11.911 1.00 41.72 113 GLU A CA 1
ATOM 899 C C . GLU A 1 113 ? 22.678 15.634 -13.377 1.00 41.72 113 GLU A C 1
ATOM 901 O O . GLU A 1 113 ? 21.732 14.932 -13.721 1.00 41.72 113 GLU A O 1
ATOM 906 N N . GLY A 1 114 ? 23.469 16.258 -14.254 1.00 37.47 114 GLY A N 1
ATOM 907 C CA . GLY A 1 114 ? 23.218 16.321 -15.689 1.00 37.47 114 GLY A CA 1
ATOM 908 C C . GLY A 1 1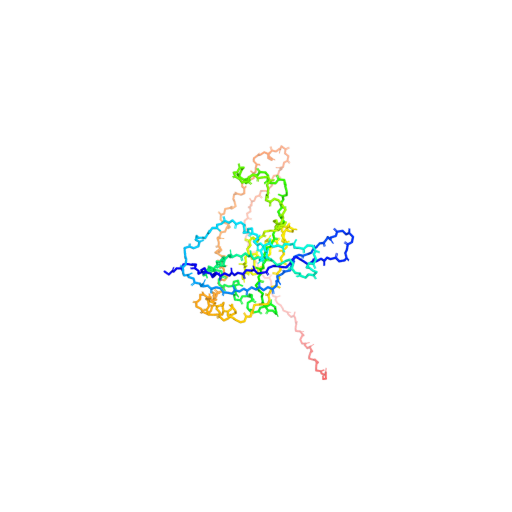14 ? 23.056 14.975 -16.392 1.00 37.47 114 GLY A C 1
ATOM 909 O O . GLY A 1 114 ? 23.777 14.029 -16.091 1.00 37.47 114 GLY A O 1
ATOM 910 N N . ASP A 1 115 ? 22.134 14.956 -17.363 1.00 39.72 115 ASP A N 1
ATOM 911 C CA . ASP A 1 115 ? 22.147 14.334 -18.708 1.00 39.72 115 ASP A CA 1
ATOM 912 C C . ASP A 1 115 ? 22.785 12.941 -18.935 1.00 39.72 115 ASP A C 1
ATOM 914 O O . ASP A 1 115 ? 22.947 12.498 -20.071 1.00 39.72 115 ASP A O 1
ATOM 918 N N . ALA A 1 116 ? 23.120 12.196 -17.886 1.00 37.62 116 ALA A N 1
ATOM 919 C CA . ALA A 1 116 ? 23.744 10.875 -17.950 1.00 37.62 116 ALA A CA 1
ATOM 920 C C . ALA A 1 116 ? 23.008 9.819 -17.102 1.00 37.62 116 ALA A C 1
ATOM 922 O O . ALA A 1 116 ? 23.475 8.685 -17.010 1.00 37.62 116 ALA A O 1
ATOM 923 N N . ALA A 1 117 ? 21.863 10.170 -16.501 1.00 41.50 117 ALA A N 1
ATOM 924 C CA . ALA A 1 117 ? 21.089 9.299 -15.610 1.00 41.50 117 ALA A CA 1
ATOM 925 C C . ALA A 1 117 ? 19.742 8.814 -16.187 1.00 41.50 117 ALA A C 1
ATOM 927 O O . ALA A 1 117 ? 19.049 8.058 -15.517 1.00 41.50 117 ALA A O 1
ATOM 928 N N . ALA A 1 118 ? 19.358 9.200 -17.409 1.00 49.34 118 ALA A N 1
ATOM 929 C CA . ALA A 1 118 ? 18.061 8.809 -17.980 1.00 49.34 118 ALA A CA 1
ATOM 930 C C . ALA A 1 118 ? 17.982 7.318 -18.382 1.00 49.34 118 ALA A C 1
ATOM 932 O O . ALA A 1 118 ? 16.902 6.732 -18.398 1.00 49.34 118 ALA A O 1
ATOM 933 N N . GLU A 1 119 ? 19.114 6.663 -18.664 1.00 45.81 119 GLU A N 1
ATOM 934 C CA . GLU A 1 119 ? 19.128 5.235 -18.996 1.00 45.81 119 GLU A CA 1
ATOM 935 C C . GLU A 1 119 ? 19.139 4.375 -17.720 1.00 45.81 119 GLU A C 1
ATOM 937 O O . GLU A 1 119 ? 20.182 4.135 -17.113 1.00 45.81 119 GLU A O 1
ATOM 942 N N . GLY A 1 120 ? 17.959 3.900 -17.309 1.00 56.34 120 GLY A N 1
ATOM 943 C CA . GLY A 1 120 ? 17.794 2.932 -16.213 1.00 56.34 120 GLY A CA 1
ATOM 944 C C . GLY A 1 120 ? 16.954 3.410 -15.026 1.00 56.34 120 GLY A C 1
ATOM 945 O O . GLY A 1 120 ? 16.725 2.629 -14.098 1.00 56.34 120 GLY A O 1
ATOM 946 N N . LEU A 1 121 ? 16.466 4.653 -15.048 1.00 70.25 121 LEU A N 1
ATOM 947 C CA . LEU A 1 121 ? 15.463 5.118 -14.090 1.00 70.25 121 LEU A CA 1
ATOM 948 C C . LEU A 1 121 ? 14.093 4.505 -14.408 1.00 70.25 121 LEU A C 1
ATOM 950 O O . LEU A 1 121 ? 13.753 4.262 -15.565 1.00 70.25 121 LEU A O 1
ATOM 954 N N . ALA A 1 122 ? 13.316 4.217 -13.364 1.00 82.88 122 ALA A N 1
ATOM 955 C CA . ALA A 1 122 ? 11.940 3.772 -13.531 1.00 82.88 122 ALA A CA 1
ATOM 956 C C . ALA A 1 122 ? 11.064 4.931 -14.034 1.00 82.88 122 ALA A C 1
ATOM 958 O O . ALA A 1 122 ? 11.134 6.036 -13.501 1.00 82.88 122 ALA A O 1
ATOM 959 N N . ASP A 1 123 ? 10.189 4.634 -14.991 1.00 87.88 123 ASP A N 1
ATOM 960 C CA . ASP A 1 123 ? 9.137 5.520 -15.522 1.00 87.88 123 ASP A CA 1
ATOM 961 C C . ASP A 1 123 ? 7.934 5.662 -14.571 1.00 87.88 123 ASP A C 1
ATOM 963 O O . ASP A 1 123 ? 6.897 6.220 -14.922 1.00 87.88 123 ASP A O 1
ATOM 967 N N . ILE A 1 124 ? 8.066 5.163 -13.341 1.00 90.69 124 ILE A N 1
ATOM 968 C CA . ILE A 1 124 ? 7.049 5.229 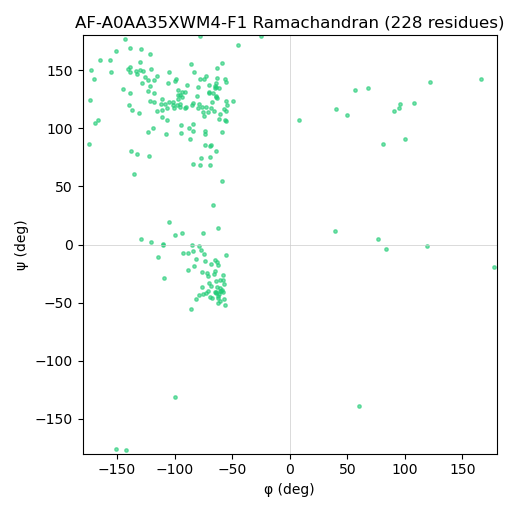-12.302 1.00 90.69 124 ILE A CA 1
ATOM 969 C C . ILE A 1 124 ? 7.699 5.561 -10.957 1.00 90.69 124 ILE A C 1
ATOM 971 O O . ILE A 1 124 ? 8.860 5.236 -10.693 1.00 90.69 124 ILE A O 1
ATOM 975 N N . MET A 1 125 ? 6.936 6.192 -10.074 1.00 92.56 125 MET A N 1
ATOM 976 C CA . MET A 1 125 ? 7.336 6.525 -8.708 1.00 92.56 125 MET A CA 1
ATOM 977 C C . MET A 1 125 ? 6.312 6.023 -7.695 1.00 92.56 125 MET A C 1
ATOM 979 O O . MET A 1 125 ? 5.115 5.957 -7.975 1.00 92.56 125 MET A O 1
ATOM 983 N N . LEU A 1 126 ? 6.788 5.681 -6.498 1.00 93.50 126 LEU A N 1
ATOM 984 C CA . LEU A 1 126 ? 5.929 5.307 -5.383 1.00 93.50 126 LEU A CA 1
ATOM 985 C C . LEU A 1 126 ? 5.368 6.573 -4.734 1.00 93.50 126 LEU A C 1
ATOM 987 O O . LEU A 1 126 ? 6.125 7.390 -4.208 1.00 93.50 126 LEU A O 1
ATOM 991 N N . VAL A 1 127 ? 4.047 6.723 -4.761 1.00 92.31 127 VAL A N 1
ATOM 992 C CA . VAL A 1 127 ? 3.352 7.859 -4.150 1.00 92.31 127 VAL A CA 1
ATOM 993 C C . VAL A 1 127 ? 3.091 7.596 -2.680 1.00 92.31 127 VAL A C 1
ATOM 995 O O . VAL A 1 127 ? 3.503 8.371 -1.822 1.00 92.31 127 VAL A O 1
ATOM 998 N N . GLU A 1 128 ? 2.424 6.482 -2.394 1.00 92.06 128 GLU A N 1
ATOM 999 C CA . GLU A 1 128 ? 1.956 6.168 -1.054 1.00 92.06 128 GLU A CA 1
ATOM 1000 C C . GLU A 1 128 ? 1.799 4.657 -0.875 1.00 92.06 128 GLU A C 1
ATOM 1002 O O . GLU A 1 128 ? 1.460 3.924 -1.808 1.00 92.06 128 GLU A O 1
ATOM 1007 N N . VAL A 1 129 ? 2.023 4.194 0.354 1.00 94.62 129 VAL A N 1
ATOM 1008 C CA . VAL A 1 129 ? 1.555 2.887 0.812 1.00 94.62 129 VAL A CA 1
ATOM 1009 C C . VAL A 1 129 ? 0.537 3.138 1.914 1.00 94.62 129 VAL A C 1
ATOM 1011 O O . VAL A 1 129 ? 0.894 3.660 2.968 1.00 94.62 129 VAL A O 1
ATOM 1014 N N . SER A 1 130 ? -0.718 2.767 1.674 1.00 94.69 130 SER A N 1
ATOM 1015 C CA . SER A 1 130 ? -1.834 3.056 2.571 1.00 94.69 130 SER A CA 1
ATOM 1016 C C . SER A 1 130 ? -2.519 1.786 3.066 1.00 94.69 130 SER A C 1
ATOM 1018 O O . SER A 1 130 ? -2.552 0.749 2.401 1.00 94.69 130 SER A O 1
ATOM 1020 N N . LEU A 1 131 ? -3.092 1.884 4.262 1.00 95.88 131 LEU A N 1
ATOM 1021 C CA . LEU A 1 131 ? -3.958 0.870 4.871 1.00 95.88 131 LEU A CA 1
ATOM 1022 C C . LEU A 1 131 ? -5.418 1.340 4.954 1.00 95.88 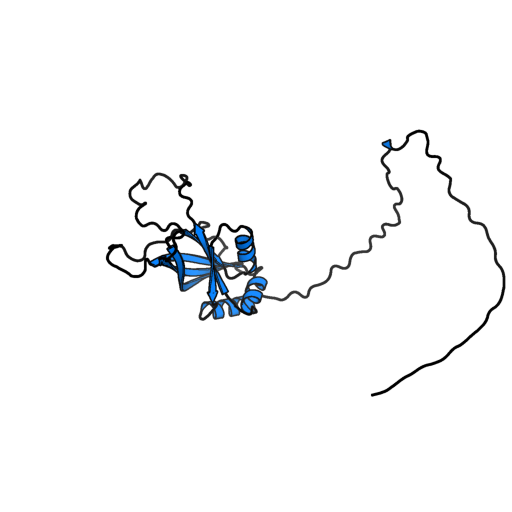131 LEU A C 1
ATOM 1024 O O . LEU A 1 131 ? -6.265 0.608 5.468 1.00 95.88 131 LEU A O 1
ATOM 1028 N N . SER A 1 132 ? -5.708 2.554 4.477 1.00 94.69 132 SER A N 1
ATOM 1029 C CA . SER A 1 132 ? -7.039 3.154 4.489 1.00 94.69 132 SER A CA 1
ATOM 1030 C C . SER A 1 132 ? -7.715 2.975 3.125 1.00 94.69 132 SER A C 1
ATOM 1032 O O . SER A 1 132 ? -7.207 3.489 2.128 1.00 94.69 132 SER A O 1
ATOM 1034 N N . PRO A 1 133 ? -8.876 2.300 3.045 1.00 93.44 133 PRO A N 1
ATOM 1035 C CA . PRO A 1 133 ? -9.626 2.191 1.797 1.00 93.44 133 PRO A CA 1
ATOM 1036 C C . PRO A 1 133 ? -10.175 3.549 1.334 1.00 93.44 133 PRO A C 1
ATOM 1038 O O . PRO A 1 133 ? -10.373 3.743 0.140 1.00 93.44 133 PRO A O 1
ATOM 1041 N N . TYR A 1 134 ? -10.386 4.503 2.249 1.00 92.44 134 TYR A N 1
ATOM 1042 C CA . TYR A 1 134 ? -10.872 5.841 1.903 1.00 92.44 134 TYR A CA 1
ATOM 1043 C C . TYR A 1 134 ? -9.822 6.670 1.170 1.00 92.44 134 TYR A C 1
ATOM 1045 O O . TYR A 1 134 ? -10.150 7.336 0.199 1.00 92.44 134 TYR A O 1
ATOM 1053 N N . THR A 1 135 ? -8.558 6.580 1.590 1.00 87.88 135 THR A N 1
ATOM 1054 C CA . THR A 1 135 ? -7.448 7.269 0.918 1.00 87.88 135 THR A CA 1
ATOM 1055 C C . THR A 1 135 ? -7.335 6.830 -0.538 1.00 87.88 135 THR A C 1
ATOM 1057 O O . THR A 1 135 ? -7.112 7.630 -1.436 1.00 87.88 135 THR A O 1
ATOM 1060 N N . VAL A 1 136 ? -7.538 5.538 -0.782 1.00 87.56 136 VAL A N 1
ATOM 1061 C CA . VAL A 1 136 ? -7.433 4.932 -2.112 1.00 87.56 136 VAL A CA 1
ATOM 1062 C C . VAL A 1 136 ? -8.576 5.366 -3.019 1.00 87.56 136 VAL A C 1
ATOM 1064 O O . VAL A 1 136 ? -8.361 5.524 -4.215 1.00 87.56 136 VAL A O 1
ATOM 1067 N N . GLN A 1 137 ? -9.766 5.596 -2.461 1.00 89.75 137 GLN A N 1
ATOM 1068 C CA . GLN A 1 137 ? -10.915 6.076 -3.222 1.00 89.75 137 GLN A CA 1
ATOM 1069 C C . GLN A 1 137 ? -10.629 7.433 -3.883 1.00 89.75 137 GLN A C 1
ATOM 1071 O O . GLN A 1 137 ? -10.973 7.622 -5.046 1.00 89.75 137 GLN A O 1
ATOM 1076 N N . ASP A 1 138 ? -9.937 8.339 -3.185 1.00 88.00 138 ASP A N 1
ATOM 1077 C CA . ASP A 1 138 ? -9.557 9.645 -3.737 1.00 88.00 138 ASP A CA 1
ATOM 1078 C C . ASP A 1 138 ? -8.603 9.505 -4.943 1.00 88.00 138 ASP A C 1
ATOM 1080 O O . ASP A 1 138 ? -8.721 10.244 -5.924 1.00 88.00 138 ASP A O 1
ATOM 1084 N N . TYR A 1 139 ? -7.690 8.527 -4.907 1.00 89.06 139 TYR A N 1
ATOM 1085 C CA . TYR A 1 139 ? -6.806 8.214 -6.037 1.00 89.06 139 TYR A CA 1
ATOM 1086 C C . TYR A 1 139 ? -7.558 7.522 -7.191 1.00 89.06 139 TYR A C 1
ATOM 1088 O O . TYR A 1 139 ? -7.344 7.872 -8.355 1.00 89.06 139 TYR A O 1
ATOM 1096 N N . GLU A 1 140 ? -8.462 6.576 -6.893 1.00 89.44 140 GLU A N 1
ATOM 1097 C CA . GLU A 1 140 ? -9.304 5.904 -7.901 1.00 89.44 140 GLU A CA 1
ATOM 1098 C C . GLU A 1 140 ? -10.189 6.915 -8.655 1.00 89.44 140 GLU A C 1
ATOM 1100 O O . GLU A 1 140 ? -10.363 6.789 -9.869 1.00 89.44 140 GLU A O 1
ATOM 1105 N N . ASP A 1 141 ? -10.698 7.939 -7.963 1.00 88.94 141 ASP A N 1
ATOM 1106 C CA . ASP A 1 141 ? -11.527 8.996 -8.551 1.00 88.94 141 ASP A CA 1
ATOM 1107 C C . ASP A 1 141 ? -10.726 9.946 -9.470 1.00 88.94 141 ASP A C 1
ATOM 1109 O O . ASP A 1 141 ? -11.296 10.513 -10.408 1.00 88.94 141 ASP A O 1
ATOM 1113 N N . CYS A 1 142 ? -9.415 10.111 -9.238 1.00 86.88 142 CYS A N 1
ATOM 1114 C CA . CYS A 1 142 ? -8.526 10.912 -10.090 1.00 86.88 142 CYS A CA 1
ATOM 1115 C C . CYS A 1 142 ? -8.176 10.184 -11.401 1.00 86.88 142 CYS A C 1
ATOM 1117 O O . CYS A 1 142 ? -8.197 10.781 -12.477 1.00 86.88 142 CYS A O 1
ATOM 1119 N N . GLY A 1 143 ? -7.892 8.878 -11.321 1.00 83.81 143 GLY A N 1
ATOM 1120 C CA . GLY A 1 143 ? -7.643 8.012 -12.481 1.00 83.81 143 GLY A CA 1
ATOM 1121 C C . GLY A 1 143 ? -6.261 8.145 -13.139 1.00 83.81 143 GLY A C 1
ATOM 1122 O O . GLY A 1 143 ? -6.022 7.504 -14.161 1.00 83.81 143 GLY A O 1
ATOM 1123 N N . GLU A 1 144 ? -5.359 8.948 -12.573 1.00 86.50 144 GLU A N 1
ATOM 1124 C CA . GLU A 1 144 ? -3.973 9.116 -13.047 1.00 86.50 144 GLU A CA 1
ATOM 1125 C C . GLU A 1 144 ? -3.004 8.099 -12.415 1.00 86.50 144 GLU A C 1
ATOM 1127 O O . GLU A 1 144 ? -1.945 7.807 -12.970 1.00 86.50 144 GLU A O 1
ATOM 1132 N N . ASP A 1 145 ? -3.375 7.536 -11.263 1.00 92.19 145 ASP A N 1
ATOM 1133 C CA . ASP A 1 145 ? -2.519 6.669 -10.457 1.00 92.19 145 ASP A CA 1
ATOM 1134 C C . ASP A 1 145 ? -2.822 5.178 -10.668 1.00 92.19 145 ASP A C 1
ATOM 1136 O O . ASP A 1 145 ? -3.975 4.740 -10.734 1.00 92.19 145 ASP A O 1
ATOM 1140 N N . GLN A 1 146 ? -1.769 4.361 -10.702 1.00 93.31 146 GLN A N 1
ATOM 1141 C CA . GLN A 1 146 ? -1.880 2.910 -10.655 1.00 93.31 146 GLN A CA 1
ATOM 1142 C C . GLN A 1 146 ? -1.963 2.443 -9.198 1.00 93.31 146 GLN A C 1
ATOM 1144 O O . GLN A 1 146 ? -1.030 2.612 -8.416 1.00 93.31 146 GLN A O 1
ATOM 1149 N N . ILE A 1 147 ? -3.059 1.769 -8.852 1.00 95.19 147 ILE A N 1
ATOM 1150 C CA . ILE A 1 147 ? -3.296 1.248 -7.502 1.00 95.19 147 ILE A CA 1
ATOM 1151 C C . ILE A 1 147 ? -3.165 -0.271 -7.513 1.00 95.19 147 ILE A C 1
ATOM 1153 O O . ILE A 1 147 ? -3.899 -0.976 -8.209 1.00 95.19 147 ILE A O 1
ATOM 1157 N N . ILE A 1 148 ? -2.238 -0.788 -6.711 1.00 95.50 148 ILE A N 1
ATOM 1158 C CA . ILE A 1 148 ? -1.999 -2.222 -6.553 1.00 95.50 148 ILE A CA 1
ATOM 1159 C C . ILE A 1 148 ? -2.443 -2.646 -5.153 1.00 95.50 148 ILE A C 1
ATOM 1161 O O . ILE A 1 148 ? -1.997 -2.087 -4.151 1.00 95.50 148 ILE A O 1
ATOM 1165 N N . LYS A 1 149 ? -3.323 -3.652 -5.086 1.00 95.81 149 LYS A N 1
ATOM 1166 C CA . LYS A 1 149 ? -3.826 -4.233 -3.834 1.00 95.81 149 LYS A CA 1
ATOM 1167 C C . LYS A 1 149 ? -2.998 -5.465 -3.481 1.00 95.81 149 LYS A C 1
ATOM 1169 O O . LYS A 1 149 ? -2.969 -6.431 -4.240 1.00 95.81 149 LYS A O 1
ATOM 1174 N N . MET A 1 150 ? -2.332 -5.420 -2.335 1.00 96.25 150 MET A N 1
ATOM 1175 C CA . MET A 1 150 ? -1.585 -6.537 -1.758 1.00 96.25 150 MET A CA 1
ATOM 1176 C C . MET A 1 150 ? -2.361 -7.112 -0.574 1.00 96.25 150 MET A C 1
ATOM 1178 O O . MET A 1 150 ? -2.875 -6.335 0.220 1.00 96.25 150 MET A O 1
ATOM 1182 N N . PRO A 1 151 ? -2.438 -8.437 -0.388 1.00 96.50 151 PRO A N 1
ATOM 1183 C CA . PRO A 1 151 ? -3.185 -9.012 0.727 1.00 96.50 151 PRO A CA 1
ATOM 1184 C C . PRO A 1 151 ? -2.567 -8.608 2.075 1.00 96.50 151 PRO A C 1
ATOM 1186 O O . PRO A 1 151 ? -1.377 -8.830 2.323 1.00 96.50 151 PRO A O 1
ATOM 1189 N N . LEU A 1 152 ? -3.380 -8.047 2.973 1.00 96.38 152 LEU A N 1
ATOM 1190 C CA . LEU A 1 152 ? -2.954 -7.661 4.317 1.00 96.38 152 LEU A CA 1
ATOM 1191 C C . LEU A 1 152 ? -2.782 -8.914 5.182 1.00 96.38 152 LEU A C 1
ATOM 1193 O O . LEU A 1 152 ? -3.739 -9.471 5.714 1.00 96.38 152 LEU A O 1
ATOM 1197 N N . THR A 1 153 ? -1.541 -9.382 5.301 1.00 93.94 153 THR A N 1
ATOM 1198 C CA . THR A 1 153 ? -1.206 -10.642 5.978 1.00 93.94 153 THR A CA 1
ATOM 1199 C C . THR A 1 153 ? 0.059 -10.523 6.832 1.00 93.94 153 THR A C 1
ATOM 1201 O O . THR A 1 153 ? 0.789 -9.529 6.784 1.00 93.94 153 THR A O 1
ATOM 1204 N N . GLY A 1 154 ? 0.316 -11.546 7.653 1.00 92.94 154 GLY A N 1
ATOM 1205 C CA . GLY A 1 154 ? 1.529 -11.657 8.462 1.00 92.94 154 GLY A CA 1
ATOM 1206 C C . GLY A 1 154 ? 1.705 -10.504 9.453 1.00 92.94 154 GLY A C 1
ATOM 1207 O O . GLY A 1 154 ? 0.748 -10.042 10.071 1.00 92.94 154 GLY A O 1
ATOM 1208 N N . ARG A 1 155 ? 2.945 -10.017 9.580 1.00 92.44 155 ARG A N 1
ATOM 1209 C CA . ARG A 1 155 ? 3.326 -9.002 10.579 1.00 92.44 155 ARG A CA 1
ATOM 1210 C C . ARG A 1 155 ? 2.576 -7.678 10.423 1.00 92.44 155 ARG A C 1
ATOM 1212 O O . ARG A 1 155 ? 2.345 -7.001 11.418 1.00 92.44 155 ARG A O 1
ATOM 1219 N N . MET A 1 156 ? 2.202 -7.312 9.195 1.00 93.75 156 MET A N 1
ATOM 1220 C CA . MET A 1 156 ? 1.411 -6.105 8.949 1.00 93.75 156 MET A CA 1
ATOM 1221 C C . MET A 1 156 ? 0.003 -6.248 9.522 1.00 93.75 156 MET A C 1
ATOM 1223 O O . MET A 1 156 ? -0.452 -5.349 10.220 1.00 93.75 156 MET A O 1
ATOM 1227 N N . ALA A 1 157 ? -0.662 -7.381 9.279 1.00 95.38 157 ALA A N 1
ATOM 1228 C CA . ALA A 1 157 ? -2.011 -7.627 9.787 1.00 95.38 157 ALA A CA 1
ATOM 1229 C C . ALA A 1 157 ? -2.050 -7.641 11.324 1.00 95.38 157 ALA A C 1
ATOM 1231 O O . ALA A 1 157 ? -2.871 -6.947 11.913 1.00 95.38 157 ALA A O 1
ATOM 1232 N N . GLU A 1 158 ? -1.110 -8.346 11.966 1.00 95.75 158 GLU A N 1
ATOM 1233 C CA . GLU A 1 158 ? -0.979 -8.395 13.436 1.00 95.75 158 GLU A CA 1
ATOM 1234 C C . GLU A 1 158 ? -0.789 -6.995 14.046 1.00 95.75 158 GLU A C 1
ATOM 1236 O O . GLU A 1 158 ? -1.352 -6.651 15.091 1.00 95.75 158 GLU A O 1
ATOM 1241 N N . PHE A 1 159 ? 0.011 -6.161 13.381 1.00 95.19 159 PHE A N 1
ATOM 1242 C CA . PHE A 1 159 ? 0.259 -4.796 13.816 1.00 95.19 159 PHE A CA 1
ATOM 1243 C C . PHE A 1 159 ? -0.981 -3.906 13.657 1.00 95.19 159 PHE A C 1
ATOM 1245 O O . PHE A 1 159 ? -1.325 -3.174 14.586 1.00 95.19 159 PHE A O 1
ATOM 1252 N N . VAL A 1 160 ? -1.670 -3.983 12.514 1.00 95.38 160 VAL A N 1
ATOM 1253 C CA . VAL A 1 160 ? -2.902 -3.217 12.268 1.00 95.38 160 VAL A CA 1
ATOM 1254 C C . VAL A 1 160 ? -4.007 -3.638 13.230 1.00 95.38 160 VAL A C 1
ATOM 1256 O O . VAL A 1 160 ? -4.685 -2.772 13.776 1.00 95.38 160 VAL A O 1
ATOM 1259 N N . GLU A 1 161 ? -4.149 -4.935 13.506 1.00 95.88 161 GLU A N 1
ATOM 1260 C CA . GLU A 1 161 ? -5.075 -5.455 14.515 1.00 95.88 161 GLU A CA 1
ATOM 1261 C C . GLU A 1 161 ? -4.799 -4.826 15.887 1.00 95.88 161 GLU A C 1
ATOM 1263 O O . GLU A 1 161 ? -5.684 -4.202 16.470 1.00 95.88 161 GLU A O 1
ATOM 1268 N N . THR A 1 162 ? -3.544 -4.865 16.347 1.00 95.06 162 THR A N 1
ATOM 1269 C CA . THR A 1 162 ? -3.139 -4.257 17.627 1.00 95.06 162 THR A CA 1
ATOM 1270 C C . THR A 1 162 ? -3.395 -2.743 17.654 1.00 95.06 162 THR A C 1
ATOM 1272 O O . THR A 1 162 ? -3.835 -2.188 18.669 1.00 95.06 162 THR A O 1
ATOM 1275 N N . PHE A 1 163 ? -3.128 -2.051 16.541 1.00 94.38 163 PHE A N 1
ATOM 1276 C CA . PHE A 1 163 ? -3.383 -0.618 16.403 1.00 94.38 163 PHE A CA 1
ATOM 1277 C C . PHE A 1 163 ? -4.881 -0.314 16.528 1.00 94.38 163 PHE A C 1
ATOM 1279 O O . PHE A 1 163 ? -5.283 0.532 17.331 1.00 94.38 163 PHE A O 1
ATOM 1286 N N . VAL A 1 164 ? -5.716 -1.033 15.779 1.00 95.06 164 VAL A N 1
ATOM 1287 C CA . VAL A 1 164 ? -7.174 -0.890 15.802 1.00 95.06 164 VAL A CA 1
ATOM 1288 C C . VAL A 1 164 ? -7.715 -1.188 17.198 1.00 95.06 164 VAL A C 1
ATOM 1290 O O . VAL A 1 164 ? -8.431 -0.358 17.745 1.00 95.06 164 VAL A O 1
ATOM 1293 N N . GLU A 1 165 ? -7.322 -2.287 17.841 1.00 93.88 165 GLU A N 1
ATOM 1294 C CA . GLU A 1 165 ? -7.755 -2.609 19.210 1.00 93.88 165 GLU A CA 1
ATOM 1295 C C . GLU A 1 165 ? -7.416 -1.507 20.226 1.00 93.88 165 GLU A C 1
ATOM 1297 O O . GLU A 1 165 ? -8.167 -1.260 21.174 1.00 93.88 165 GLU A O 1
ATOM 1302 N N . THR A 1 166 ? -6.290 -0.820 20.024 1.00 93.06 166 THR A N 1
ATOM 1303 C CA . THR A 1 166 ? -5.821 0.240 20.921 1.00 93.06 166 THR A CA 1
ATOM 1304 C C . THR A 1 166 ? -6.555 1.565 20.694 1.00 93.06 166 THR A C 1
ATOM 1306 O O . THR A 1 166 ? -6.915 2.253 21.660 1.00 93.06 166 THR A O 1
ATOM 1309 N N . TYR A 1 167 ? -6.759 1.953 19.431 1.00 91.12 167 TYR A N 1
ATOM 1310 C CA . TYR A 1 167 ? -7.196 3.304 19.063 1.00 91.12 167 TYR A CA 1
ATOM 1311 C C . TYR A 1 167 ? -8.636 3.382 18.551 1.00 91.12 167 TYR A C 1
ATOM 1313 O O . TYR A 1 167 ? -9.288 4.408 18.765 1.00 91.12 167 TYR A O 1
ATOM 1321 N N . PHE A 1 168 ? -9.168 2.323 17.939 1.00 90.25 168 PHE A N 1
ATOM 1322 C CA . PHE A 1 168 ? -10.536 2.311 17.435 1.00 90.25 168 PHE A CA 1
ATOM 1323 C C . PHE A 1 168 ? -11.531 2.195 18.590 1.00 90.25 168 PHE A C 1
ATOM 1325 O O . PHE A 1 168 ? -11.660 1.171 19.264 1.00 90.25 168 PHE A O 1
ATOM 1332 N N . LYS A 1 169 ? -12.267 3.281 18.821 1.00 86.62 169 LYS A N 1
ATOM 1333 C CA . LYS A 1 169 ? -13.351 3.341 19.800 1.00 86.62 169 LYS A CA 1
ATOM 1334 C C . LYS A 1 169 ? -14.633 3.656 19.047 1.00 86.62 169 LYS A C 1
ATOM 1336 O O . LYS A 1 169 ? -14.842 4.826 18.739 1.00 86.62 169 LYS A O 1
ATOM 1341 N N . PRO A 1 170 ? -15.491 2.660 18.760 1.00 76.62 170 PRO A N 1
ATOM 1342 C CA . PRO A 1 170 ? -16.720 2.908 18.024 1.00 76.62 170 PRO A CA 1
ATOM 1343 C C . PRO A 1 170 ? -17.592 3.879 18.821 1.00 76.62 170 PRO A C 1
ATOM 1345 O O . PRO A 1 170 ? -18.141 3.543 19.880 1.00 76.62 170 PRO A O 1
ATOM 1348 N N . GLU A 1 171 ? -17.697 5.113 18.335 1.00 74.44 171 GLU A N 1
ATOM 1349 C CA . GLU A 1 171 ? -18.586 6.091 18.933 1.00 74.44 171 GLU A CA 1
ATOM 1350 C C . GLU A 1 171 ? -20.026 5.682 18.638 1.00 74.44 171 GLU A C 1
ATOM 1352 O O . GLU A 1 171 ? -20.416 5.383 17.509 1.00 74.44 171 GLU A O 1
ATOM 1357 N N . LYS A 1 172 ? -20.869 5.665 19.673 1.00 74.62 172 LYS A N 1
ATOM 1358 C CA . LYS A 1 172 ? -22.299 5.452 19.453 1.00 74.62 172 LYS A CA 1
ATOM 1359 C C . LYS A 1 172 ? -22.825 6.648 18.674 1.00 74.62 172 LYS A C 1
ATOM 1361 O O . LYS A 1 172 ? -22.872 7.746 19.219 1.00 74.62 172 LYS A O 1
ATOM 1366 N N . PHE A 1 173 ? -23.269 6.429 17.441 1.00 72.44 173 PHE A N 1
ATOM 1367 C CA . PHE A 1 173 ? -23.879 7.477 16.630 1.00 72.44 173 PHE A CA 1
ATOM 1368 C C . PHE A 1 173 ? -25.074 8.112 17.365 1.00 72.44 173 PHE A C 1
ATOM 1370 O O . PHE A 1 173 ? -26.148 7.514 17.493 1.00 72.44 173 PHE A O 1
ATOM 1377 N N . ILE A 1 174 ? -24.908 9.344 17.855 1.00 75.75 174 ILE A N 1
ATOM 1378 C CA . ILE A 1 174 ? -25.995 10.128 18.446 1.00 75.75 174 ILE A CA 1
ATOM 1379 C C . ILE A 1 174 ? -26.565 11.018 17.349 1.00 75.75 174 ILE A C 1
ATOM 1381 O O . ILE A 1 174 ? -26.020 12.069 17.015 1.00 75.75 174 ILE A O 1
ATOM 1385 N N . LYS A 1 175 ? -27.720 10.622 16.810 1.00 77.69 175 LYS A N 1
ATOM 1386 C CA . LYS A 1 175 ? -28.469 11.463 15.874 1.00 77.69 175 LYS A CA 1
ATOM 1387 C C . LYS A 1 175 ? -28.723 12.831 16.512 1.00 77.69 175 LYS A C 1
ATOM 1389 O O . LYS A 1 175 ? -29.402 12.920 17.539 1.00 77.69 175 LYS A O 1
ATOM 1394 N N . ARG A 1 176 ? -28.231 13.903 15.882 1.00 73.31 176 ARG A N 1
ATOM 1395 C CA . ARG A 1 176 ? -28.510 15.281 16.310 1.00 73.31 176 ARG A CA 1
ATOM 1396 C C . ARG A 1 176 ? -30.025 15.473 16.356 1.00 73.31 176 ARG A C 1
ATOM 1398 O O . ARG A 1 176 ? -30.703 15.403 15.328 1.00 73.31 176 ARG A O 1
ATOM 1405 N N . LYS A 1 177 ? -30.583 15.704 17.544 1.00 76.94 177 LYS A N 1
ATOM 1406 C CA . LYS A 1 177 ? -31.966 16.170 17.644 1.00 76.94 177 LYS A CA 1
ATOM 1407 C C . LYS A 1 177 ? -31.978 17.587 17.082 1.00 76.94 177 LYS A C 1
ATOM 1409 O O . LYS A 1 177 ? -31.280 18.454 17.591 1.00 76.94 177 LYS A O 1
ATOM 1414 N N . ARG A 1 178 ? -32.719 17.806 15.992 1.00 77.06 178 ARG A N 1
ATOM 1415 C CA . ARG A 1 178 ? -32.987 19.159 15.502 1.00 77.06 178 ARG A CA 1
ATOM 1416 C C . ARG A 1 178 ? -33.721 19.886 16.621 1.00 77.06 178 ARG A C 1
ATOM 1418 O O . ARG A 1 178 ? -34.862 19.526 16.921 1.00 77.06 178 ARG A O 1
ATOM 1425 N N . ASP A 1 179 ? -33.075 20.884 17.209 1.00 69.75 179 ASP A N 1
ATOM 1426 C CA . ASP A 1 179 ? -33.771 21.841 18.052 1.00 69.75 179 ASP A CA 1
ATOM 1427 C C . ASP A 1 179 ? -34.862 22.462 17.191 1.00 69.75 179 ASP A C 1
ATOM 1429 O O . ASP A 1 179 ? -34.605 23.041 16.129 1.00 69.75 179 ASP A O 1
ATOM 1433 N N . ARG A 1 180 ? -36.114 22.240 17.593 1.00 61.81 180 ARG A N 1
ATOM 1434 C CA . ARG A 1 180 ? -37.254 22.901 16.973 1.00 61.81 180 ARG A CA 1
ATOM 1435 C C . ARG A 1 180 ? -37.151 24.369 17.361 1.00 61.81 180 ARG A C 1
ATOM 1437 O O . ARG A 1 180 ? -37.733 24.787 18.354 1.00 61.81 180 ARG A O 1
ATOM 1444 N N . ALA A 1 181 ? -36.391 25.142 16.592 1.00 61.91 181 ALA A N 1
ATOM 1445 C CA . ALA A 1 181 ? -36.574 26.578 16.581 1.00 61.91 181 ALA A CA 1
ATOM 1446 C C . ALA A 1 181 ? -38.049 26.820 16.236 1.00 61.91 181 ALA A C 1
ATOM 1448 O O . ALA A 1 181 ? -38.563 26.289 15.247 1.00 61.91 181 ALA A O 1
ATOM 1449 N N . MET A 1 182 ? -38.753 27.544 17.098 1.00 51.16 182 MET A N 1
ATOM 1450 C CA . MET A 1 182 ? -40.127 27.961 16.861 1.00 51.16 182 MET A CA 1
ATOM 1451 C C . MET A 1 182 ? -40.074 29.078 15.809 1.00 51.16 182 MET A C 1
ATOM 1453 O O . MET A 1 182 ? -39.942 30.250 16.135 1.00 51.16 182 MET A O 1
ATOM 1457 N N . ILE A 1 183 ? -40.051 28.700 14.526 1.00 59.12 183 ILE A N 1
ATOM 1458 C CA . ILE A 1 183 ? -39.893 29.633 13.391 1.00 59.12 183 ILE A CA 1
ATOM 1459 C C . ILE A 1 183 ? -41.214 30.380 13.088 1.00 59.12 183 ILE A C 1
ATOM 1461 O O . ILE A 1 183 ? -41.230 31.311 12.288 1.00 59.12 183 ILE A O 1
ATOM 1465 N N . ASP A 1 184 ? -42.313 30.047 13.772 1.00 55.03 184 ASP A N 1
ATOM 1466 C CA . ASP A 1 184 ? -43.638 30.630 13.508 1.00 55.03 184 ASP A CA 1
ATOM 1467 C C . ASP A 1 184 ? -43.832 32.074 14.000 1.00 55.03 184 ASP A C 1
ATOM 1469 O O . ASP A 1 184 ? -44.825 32.703 13.647 1.00 55.03 184 ASP A O 1
ATOM 1473 N N . GLU A 1 185 ? -42.901 32.660 14.759 1.00 53.44 185 GLU A N 1
ATOM 1474 C CA . GLU A 1 185 ? -43.097 34.018 15.302 1.00 53.44 185 GLU A CA 1
ATOM 1475 C C . GLU A 1 185 ? -42.528 35.158 14.441 1.00 53.44 185 GLU A C 1
ATOM 1477 O O . GLU A 1 185 ? -42.510 36.319 14.854 1.00 53.44 185 GLU A O 1
ATOM 1482 N N . LYS A 1 186 ? -42.102 34.873 13.204 1.00 56.09 186 LYS A N 1
ATOM 1483 C CA . LYS A 1 186 ? -41.661 35.915 12.264 1.00 56.09 186 LYS A CA 1
ATOM 1484 C C . LYS A 1 186 ? -42.217 35.714 10.855 1.00 56.09 186 LYS A C 1
ATOM 1486 O O . LYS A 1 186 ? -41.477 35.660 9.875 1.00 56.09 186 LYS A O 1
ATOM 1491 N N . GLU A 1 187 ? -43.543 35.731 10.724 1.00 52.19 187 GLU A N 1
ATOM 1492 C CA . GLU A 1 187 ? -44.191 36.127 9.464 1.00 52.19 187 GLU A CA 1
ATOM 1493 C C . GLU A 1 187 ? -43.997 37.632 9.211 1.00 52.19 187 GLU A C 1
ATOM 1495 O O . GLU A 1 187 ? -44.922 38.436 9.226 1.00 52.19 187 GLU A O 1
ATOM 1500 N N . ASN A 1 188 ? -42.759 38.037 8.945 1.00 54.03 188 ASN A N 1
ATOM 1501 C CA . ASN A 1 188 ? -42.521 39.187 8.090 1.00 54.03 188 ASN A CA 1
ATOM 1502 C C . ASN A 1 188 ? -41.646 38.687 6.948 1.00 54.03 188 ASN A C 1
ATOM 1504 O O . ASN A 1 188 ? -40.427 38.861 6.940 1.00 54.03 188 ASN A O 1
ATOM 1508 N N . ARG A 1 189 ? -42.286 37.970 6.014 1.00 49.34 189 ARG A N 1
ATOM 1509 C CA . ARG A 1 189 ? -41.693 37.653 4.715 1.00 49.34 189 ARG A CA 1
ATOM 1510 C C . ARG A 1 189 ? -41.379 38.993 4.057 1.00 49.34 189 ARG A C 1
ATOM 1512 O O . ARG A 1 189 ? -42.267 39.631 3.498 1.00 49.34 189 ARG A O 1
ATOM 1519 N N . GLY A 1 190 ? -40.132 39.436 4.182 1.00 56.22 190 GLY A N 1
ATOM 1520 C CA . GLY A 1 190 ? -39.596 40.579 3.460 1.00 56.22 190 GLY A CA 1
ATOM 1521 C C . GLY A 1 190 ? -39.590 40.259 1.972 1.00 56.22 190 GLY A C 1
ATOM 1522 O O . GLY A 1 190 ? -38.580 39.824 1.434 1.00 56.22 190 GLY A O 1
ATOM 1523 N N . GLY A 1 191 ? -40.747 40.406 1.329 1.00 54.81 191 GLY A N 1
ATOM 1524 C CA . GLY A 1 191 ? -40.857 40.384 -0.119 1.00 54.81 191 GLY A CA 1
ATOM 1525 C C . GLY A 1 191 ? -40.097 41.573 -0.695 1.00 54.81 191 GLY A C 1
ATOM 1526 O O . GLY A 1 191 ? -40.205 42.689 -0.182 1.00 54.81 191 GLY A O 1
ATOM 1527 N N . ASP A 1 192 ? -39.321 41.317 -1.746 1.00 57.09 192 ASP A N 1
ATOM 1528 C CA . ASP A 1 192 ? -38.599 42.336 -2.504 1.00 57.09 192 ASP A CA 1
ATOM 1529 C C . ASP A 1 192 ? -39.549 43.489 -2.884 1.00 57.09 192 ASP A C 1
ATOM 1531 O O . ASP A 1 192 ? -40.593 43.287 -3.516 1.00 57.09 192 ASP A O 1
ATOM 1535 N N . GLN A 1 193 ? -39.201 44.717 -2.483 1.00 59.25 193 GLN A N 1
ATOM 1536 C CA . GLN A 1 193 ? -40.044 45.898 -2.686 1.00 59.25 193 GLN A CA 1
ATOM 1537 C C . GLN A 1 193 ? -40.236 46.255 -4.170 1.00 59.25 193 GLN A C 1
ATOM 1539 O O . GLN A 1 193 ? -41.143 47.027 -4.486 1.00 59.25 193 GLN A O 1
ATOM 1544 N N . ARG A 1 194 ? -39.448 45.677 -5.092 1.00 60.12 194 ARG A N 1
ATOM 1545 C CA . ARG A 1 194 ? -39.587 45.913 -6.541 1.00 60.12 194 ARG A CA 1
ATOM 1546 C C . ARG A 1 194 ? -40.859 45.341 -7.165 1.00 60.12 194 ARG A C 1
ATOM 1548 O O . ARG A 1 194 ? -41.229 45.771 -8.250 1.00 60.12 194 ARG A O 1
ATOM 1555 N N . ILE A 1 195 ? -41.557 44.416 -6.501 1.00 57.47 195 ILE A N 1
ATOM 1556 C CA . ILE A 1 195 ? -42.752 43.754 -7.065 1.00 57.47 195 ILE A CA 1
ATOM 1557 C C . ILE A 1 195 ? -44.012 44.650 -6.979 1.00 57.47 195 ILE A C 1
ATOM 1559 O O . ILE A 1 195 ? -45.079 44.297 -7.477 1.00 57.47 195 ILE A O 1
ATOM 1563 N N . LYS A 1 196 ? -43.925 45.863 -6.411 1.00 50.12 196 LYS A N 1
ATOM 1564 C CA . LYS A 1 196 ? -45.049 46.817 -6.372 1.00 50.12 196 LYS A CA 1
ATOM 1565 C C . LYS A 1 196 ? -45.254 47.533 -7.718 1.00 50.12 196 LYS A C 1
ATOM 1567 O O . LYS A 1 196 ? -45.057 48.739 -7.828 1.00 50.12 196 LYS A O 1
ATOM 1572 N N . GLY A 1 197 ? -45.686 46.787 -8.733 1.00 43.19 197 GLY A N 1
ATOM 1573 C CA . GLY A 1 197 ? -46.312 47.328 -9.942 1.00 43.19 197 GLY A CA 1
ATOM 1574 C C . GLY A 1 197 ? -47.811 47.601 -9.720 1.00 43.19 197 GLY A C 1
ATOM 1575 O O . GLY A 1 197 ? -48.452 46.895 -8.933 1.00 43.19 197 GLY A O 1
ATOM 1576 N N . PRO A 1 198 ? -48.402 48.617 -10.375 1.00 42.22 198 PRO A N 1
ATOM 1577 C CA . PRO A 1 198 ? -49.779 49.034 -10.135 1.00 42.22 198 PRO A CA 1
ATOM 1578 C C . PRO A 1 198 ? -50.746 48.012 -10.746 1.00 42.22 198 PRO A C 1
ATOM 1580 O O . PRO A 1 198 ? -51.050 48.058 -11.932 1.00 42.22 198 PRO A O 1
ATOM 1583 N N . GLY A 1 199 ? -51.224 47.063 -9.943 1.00 51.78 199 GLY A N 1
ATOM 1584 C CA . GLY A 1 199 ? -52.213 46.096 -10.430 1.00 51.78 199 GLY A CA 1
ATOM 1585 C C . GLY A 1 199 ? -52.665 45.013 -9.455 1.00 51.78 199 GLY A C 1
ATOM 1586 O O . GLY A 1 199 ? -53.746 44.462 -9.640 1.00 51.78 199 GLY A O 1
ATOM 1587 N N . ALA A 1 200 ? -51.920 44.718 -8.390 1.00 40.78 200 ALA A N 1
ATOM 1588 C CA . ALA A 1 200 ? -52.303 43.651 -7.465 1.00 40.78 200 ALA A CA 1
ATOM 1589 C C . ALA A 1 200 ? -53.109 44.198 -6.272 1.00 40.78 200 ALA A C 1
ATOM 1591 O O . ALA A 1 200 ? -52.552 44.678 -5.286 1.00 40.78 200 ALA A O 1
ATOM 1592 N N . LYS A 1 201 ? -54.444 44.133 -6.366 1.00 40.41 201 LYS A N 1
ATOM 1593 C CA . LYS A 1 201 ? -55.352 44.343 -5.229 1.00 40.41 201 LYS A CA 1
ATOM 1594 C C . LYS A 1 201 ? -55.265 43.153 -4.270 1.00 40.41 201 LYS A C 1
ATOM 1596 O O . LYS A 1 201 ? -55.709 42.060 -4.606 1.00 40.41 201 LYS A O 1
ATOM 1601 N N . SER A 1 202 ? -54.769 43.399 -3.062 1.00 43.66 202 SER A N 1
ATOM 1602 C CA . SER A 1 202 ? -54.973 42.527 -1.901 1.00 43.66 202 SER A CA 1
ATOM 1603 C C . SER A 1 202 ? -56.355 42.768 -1.282 1.00 43.66 202 SER A C 1
ATOM 1605 O O . SER A 1 202 ? -56.701 43.920 -1.020 1.00 43.66 202 SER A O 1
ATOM 1607 N N . PRO A 1 203 ? -57.101 41.714 -0.928 1.00 35.47 203 PRO A N 1
ATOM 1608 C CA . PRO A 1 203 ? -58.017 41.736 0.207 1.00 35.47 203 PRO A CA 1
ATOM 1609 C C . PRO A 1 203 ? -57.432 40.805 1.285 1.00 35.47 203 PRO A C 1
ATOM 1611 O O . PRO A 1 203 ? -57.179 39.635 1.038 1.00 35.47 203 PRO A O 1
ATOM 1614 N N . GLY A 1 204 ? -57.041 41.273 2.467 1.00 34.03 204 GLY A N 1
ATOM 1615 C CA . GLY A 1 204 ? -57.891 41.989 3.413 1.00 3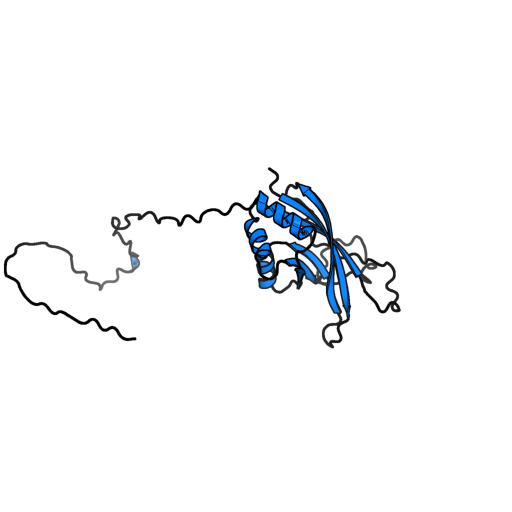4.03 204 GLY A CA 1
ATOM 1616 C C . GLY A 1 204 ? -58.337 40.988 4.482 1.00 34.03 204 GLY A C 1
ATOM 1617 O O . GLY A 1 204 ? -59.316 40.276 4.296 1.00 34.03 204 GLY A O 1
ATOM 1618 N N . ALA A 1 205 ? -57.567 40.886 5.566 1.00 34.84 205 ALA A N 1
ATOM 1619 C CA . ALA A 1 205 ? -57.818 39.972 6.675 1.00 34.84 205 ALA A CA 1
ATOM 1620 C C . ALA A 1 205 ? -58.781 40.561 7.727 1.00 34.84 205 ALA A C 1
ATOM 1622 O O . ALA A 1 205 ? -58.770 41.767 7.968 1.00 34.84 205 ALA A O 1
ATOM 1623 N N . LYS A 1 206 ? -59.445 39.632 8.443 1.00 31.86 206 LYS A N 1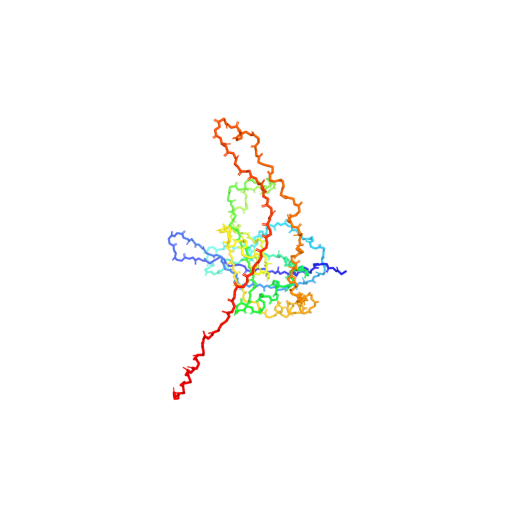
ATOM 1624 C CA . LYS A 1 206 ? -60.155 39.711 9.746 1.00 31.86 206 LYS A CA 1
ATOM 1625 C C . LYS A 1 206 ? -61.677 39.950 9.709 1.00 31.86 206 LYS A C 1
ATOM 1627 O O . LYS A 1 206 ? -62.137 41.028 9.369 1.00 31.86 206 LYS A O 1
ATOM 1632 N N . SER A 1 207 ? -62.458 39.020 10.274 1.00 27.77 207 SER A N 1
ATOM 1633 C CA . SER A 1 207 ? -62.807 39.061 11.709 1.00 27.77 207 SER A CA 1
ATOM 1634 C C . SER A 1 207 ? -63.565 37.802 12.172 1.00 27.77 207 SER A C 1
ATOM 1636 O O . SER A 1 207 ? -64.259 37.144 11.403 1.00 27.77 207 SER A O 1
ATOM 1638 N N . SER A 1 208 ? -63.372 37.463 13.445 1.00 37.25 208 SER A N 1
ATOM 1639 C CA . SER A 1 208 ? -64.020 36.403 14.220 1.00 37.25 208 SER A CA 1
ATOM 1640 C C . SER A 1 208 ? -65.431 36.795 14.681 1.00 37.25 208 SER A C 1
ATOM 1642 O O . SER A 1 208 ? -65.608 37.919 15.150 1.00 37.25 208 SER A O 1
ATOM 1644 N N . GLY A 1 209 ? -66.391 35.858 14.694 1.00 28.44 209 GLY A N 1
ATOM 1645 C CA . GLY A 1 209 ? -67.706 36.102 15.304 1.00 28.44 209 GLY A CA 1
ATOM 1646 C C . GLY A 1 209 ? -68.673 34.908 15.376 1.00 28.44 209 GLY A C 1
ATOM 1647 O O . GLY A 1 209 ? -69.535 34.776 14.526 1.00 28.44 209 GLY A O 1
ATOM 1648 N N . ASN A 1 210 ? -68.540 34.118 16.449 1.00 30.75 210 ASN A N 1
ATOM 1649 C CA . ASN A 1 210 ? -69.572 33.520 17.326 1.00 30.75 210 ASN A CA 1
ATOM 1650 C C . ASN A 1 210 ? -70.742 32.596 16.858 1.00 30.75 210 ASN A C 1
ATOM 1652 O O . ASN A 1 210 ? -71.607 32.993 16.089 1.00 30.75 210 ASN A O 1
ATOM 1656 N N . LYS A 1 211 ? -70.865 31.499 17.645 1.00 30.92 211 LYS A N 1
ATOM 1657 C CA . LYS A 1 211 ? -72.049 30.749 18.166 1.00 30.92 211 LYS A CA 1
ATOM 1658 C C . LYS A 1 211 ? -72.681 29.556 17.394 1.00 30.92 211 LYS A C 1
ATOM 1660 O O . LYS A 1 211 ? -73.336 29.721 16.376 1.00 30.92 211 LYS A O 1
ATOM 1665 N N . SER A 1 212 ? -72.557 28.380 18.041 1.00 31.41 212 SER A N 1
ATOM 1666 C CA . SER A 1 212 ? -73.358 27.118 18.055 1.00 31.41 212 SER A CA 1
ATOM 1667 C C . SER A 1 212 ? -74.898 27.321 18.154 1.00 31.41 212 SER A C 1
ATOM 1669 O O . SER A 1 212 ? -75.265 28.453 18.485 1.00 31.41 212 SER A O 1
ATOM 1671 N N . PRO A 1 213 ? -75.813 26.305 18.017 1.00 47.41 213 PRO A N 1
ATOM 1672 C CA . PRO A 1 213 ? -75.647 24.875 18.389 1.00 47.41 213 PRO A CA 1
ATOM 1673 C C . PRO A 1 213 ? -76.429 23.778 17.597 1.00 47.41 213 PRO A C 1
ATOM 1675 O O . PRO A 1 213 ? -77.158 24.069 16.658 1.00 47.41 213 PRO A O 1
ATOM 1678 N N . ASP A 1 214 ? -76.265 22.526 18.073 1.00 31.80 214 ASP A N 1
ATOM 1679 C CA . ASP A 1 214 ? -77.089 21.303 17.897 1.00 31.80 214 ASP A CA 1
ATOM 1680 C C . ASP A 1 214 ? -77.140 20.664 16.486 1.00 31.80 214 ASP A C 1
ATOM 1682 O O . ASP A 1 214 ? -77.323 21.338 15.486 1.00 31.80 214 ASP A O 1
ATOM 1686 N N . ASN A 1 215 ? -77.004 19.341 16.284 1.00 31.33 215 ASN A N 1
ATOM 1687 C CA . ASN A 1 215 ? -77.731 18.248 16.950 1.00 31.33 215 ASN A CA 1
ATOM 1688 C C . ASN A 1 215 ? -77.129 16.843 16.629 1.00 31.33 215 ASN A C 1
ATOM 1690 O O . ASN A 1 215 ? -76.766 16.576 15.489 1.00 31.33 215 ASN A O 1
ATOM 1694 N N . LYS A 1 216 ? -77.115 15.952 17.637 1.00 30.77 216 LYS A N 1
ATOM 1695 C CA . LYS A 1 216 ? -77.345 14.477 17.638 1.00 30.77 216 LYS A CA 1
ATOM 1696 C C . LYS A 1 216 ? -76.792 13.531 16.530 1.00 30.77 216 LYS A C 1
ATOM 1698 O O . LYS A 1 216 ? -77.267 13.494 15.406 1.00 30.77 216 LYS A O 1
ATOM 1703 N N . SER A 1 217 ? -75.903 12.639 17.004 1.00 30.14 217 SER A N 1
ATOM 1704 C CA . SER A 1 217 ? -75.700 11.176 16.761 1.00 30.14 217 SER A CA 1
ATOM 1705 C C . SER A 1 217 ? -76.913 10.323 16.292 1.00 30.14 217 SER A C 1
ATOM 1707 O O . SER A 1 217 ? -78.029 10.832 16.380 1.00 30.14 217 SER A O 1
ATOM 1709 N N . PRO A 1 218 ? -76.799 8.981 16.038 1.00 48.53 218 PRO A N 1
ATOM 1710 C CA . PRO A 1 218 ? -75.625 8.083 15.839 1.00 48.53 218 PRO A CA 1
ATOM 1711 C C . PRO A 1 218 ? -75.813 6.966 14.750 1.00 48.53 218 PRO A C 1
ATOM 1713 O O . PRO A 1 218 ? -76.879 6.826 14.159 1.00 48.53 218 PRO A O 1
ATOM 1716 N N . GLY A 1 219 ? -74.811 6.081 14.582 1.00 28.83 219 GLY A N 1
ATOM 1717 C CA . GLY A 1 219 ? -74.930 4.723 13.989 1.00 28.83 219 GLY A CA 1
ATOM 1718 C C . GLY A 1 219 ? -74.020 4.512 12.764 1.00 28.83 219 GLY A C 1
ATOM 1719 O O . GLY A 1 219 ? -73.901 5.412 11.952 1.00 28.83 219 GLY A O 1
ATOM 1720 N N . ASN A 1 220 ? -73.342 3.386 12.519 1.00 34.34 220 ASN A N 1
ATOM 1721 C CA . ASN A 1 220 ? -73.608 2.011 12.926 1.00 34.34 220 ASN A CA 1
ATOM 1722 C C . ASN A 1 220 ? -72.361 1.107 12.720 1.00 34.34 220 ASN A C 1
ATOM 1724 O O . ASN A 1 220 ? -71.483 1.411 11.916 1.00 34.34 220 ASN A O 1
ATOM 1728 N N . ASN A 1 221 ? -72.343 -0.019 13.438 1.00 36.31 221 ASN A N 1
ATOM 1729 C CA . ASN A 1 221 ? -71.378 -1.128 13.410 1.00 36.31 221 ASN A CA 1
ATOM 1730 C C . ASN A 1 221 ? -71.307 -1.897 12.071 1.00 36.31 221 ASN A C 1
ATOM 1732 O O . ASN A 1 221 ? -72.331 -2.112 11.431 1.00 36.31 221 ASN A O 1
ATOM 1736 N N . SER A 1 222 ? -70.139 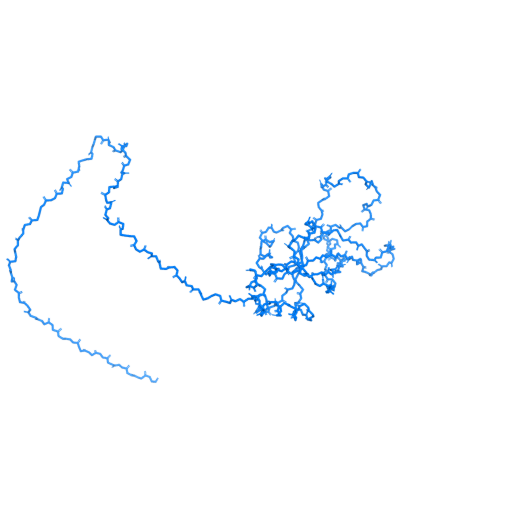-2.482 11.767 1.00 39.84 222 SER A N 1
ATOM 1737 C CA . SER A 1 222 ? -69.970 -3.863 11.243 1.00 39.84 222 SER A CA 1
ATOM 1738 C C . SER A 1 222 ? -68.480 -4.249 11.362 1.00 39.84 222 SER A C 1
ATOM 1740 O O . SER A 1 222 ? -67.613 -3.538 10.874 1.00 39.84 222 SER A O 1
ATOM 1742 N N . GLN A 1 223 ? -68.068 -5.130 12.279 1.00 36.38 223 GLN A N 1
ATOM 1743 C CA . GLN A 1 223 ? -68.073 -6.603 12.232 1.00 36.38 223 GLN A CA 1
ATOM 1744 C C . GLN A 1 223 ? -67.462 -7.248 10.972 1.00 36.38 223 GLN A C 1
ATOM 1746 O O . GLN A 1 223 ? -68.091 -7.291 9.926 1.00 36.38 223 GLN A O 1
ATOM 1751 N N . GLY A 1 224 ? -66.310 -7.904 11.185 1.00 31.58 224 GLY A N 1
ATOM 1752 C CA . GLY A 1 224 ? -66.005 -9.243 10.665 1.00 31.58 224 GLY A CA 1
ATOM 1753 C C . GLY A 1 224 ? -65.240 -9.332 9.341 1.00 31.58 224 GLY A C 1
ATOM 1754 O O . GLY A 1 224 ? -65.780 -9.034 8.291 1.00 31.58 224 GLY A O 1
ATOM 1755 N N . LEU A 1 225 ? -64.031 -9.904 9.363 1.00 38.25 225 LEU A N 1
ATOM 1756 C CA . LEU A 1 225 ? -63.847 -11.332 9.064 1.00 38.25 225 LEU A CA 1
ATOM 1757 C C . LEU A 1 225 ? -62.392 -11.771 9.322 1.00 38.25 225 LEU A C 1
ATOM 1759 O O . LEU A 1 225 ? -61.448 -11.252 8.736 1.00 38.25 225 LEU A O 1
ATOM 1763 N N . LYS A 1 226 ? -62.240 -12.793 10.171 1.00 42.66 226 LYS A N 1
ATOM 1764 C CA . LYS A 1 226 ? -61.080 -13.693 10.197 1.00 42.66 226 LYS A CA 1
ATOM 1765 C C . LYS A 1 226 ? -61.174 -14.647 9.002 1.00 42.66 226 LYS A C 1
ATOM 1767 O O . LYS A 1 226 ? -62.258 -15.178 8.763 1.00 42.66 226 LYS A O 1
ATOM 1772 N N . LYS A 1 227 ? -60.048 -14.983 8.368 1.00 40.97 227 LYS A N 1
ATOM 1773 C CA . LYS A 1 227 ? -59.856 -16.286 7.709 1.00 40.97 227 LYS A CA 1
ATOM 1774 C C . LYS A 1 227 ? -58.439 -16.812 7.961 1.00 40.97 227 LYS A C 1
ATOM 1776 O O . LYS A 1 227 ? -57.460 -16.159 7.629 1.00 40.97 227 LYS A O 1
ATOM 1781 N N . HIS A 1 228 ? -58.405 -17.981 8.597 1.00 36.75 228 HIS A N 1
ATOM 1782 C CA . HIS A 1 228 ? -57.325 -18.972 8.595 1.00 36.75 228 HIS A CA 1
ATOM 1783 C C . HIS A 1 228 ? -57.348 -19.788 7.282 1.00 36.75 228 HIS A C 1
ATOM 1785 O O . HIS A 1 228 ? -58.289 -19.621 6.505 1.00 36.75 228 HIS A O 1
ATOM 1791 N N . TYR A 1 229 ? -56.385 -20.722 7.171 1.00 35.69 229 TYR A N 1
ATOM 1792 C CA . TYR A 1 229 ? -56.053 -21.741 6.145 1.00 35.69 229 TYR A CA 1
ATOM 1793 C C . TYR A 1 229 ? -54.782 -21.340 5.369 1.00 35.69 229 TYR A C 1
ATOM 1795 O O . TYR A 1 229 ? -54.756 -20.253 4.809 1.00 35.69 229 TYR A O 1
ATOM 1803 N N . HIS A 1 230 ? -53.691 -22.110 5.314 1.00 42.94 230 HIS A N 1
ATOM 1804 C CA . HIS A 1 230 ? -53.380 -23.479 5.740 1.00 42.94 230 HIS A CA 1
ATOM 1805 C C . HIS A 1 230 ? -51.937 -23.540 6.248 1.00 42.94 230 HIS A C 1
ATOM 1807 O O . HIS A 1 230 ? -51.112 -22.767 5.712 1.00 42.94 230 HIS A O 1
#

Radius of gyration: 33.77 Å; Cα contacts (8 Å, |Δi|>4): 294; chains: 1; bounding box: 102×72×52 Å